Protein AF-A0A8H7TSX5-F1 (afdb_monomer_lite)

Foldseek 3Di:
DDDPPPPPPPPDDDDQCVLLDDPDDDPPPPPDDPDDDPVNDFPVCVVPVVLVVVKDKDKFKKFKFKFFPVDKDFCPDPVPDPPQQADADLDPFHWADFQGIITTTGVLVVDPDDDDPGDIDIWMKTFDDKDADPDDPVRHGWIKTWIFTWDDDSQATEGRDPGTGIYTSVNSSPGPDMDIDTHIYD

Organism: Bionectria ochroleuca (NCBI:txid29856)

Sequence (186 aa):
MVAIQHEQRVIKPNPLAELLANSETGNGDRKWRKDITEADFTPALILTPALKHSALLFYTQTAKVRYDPTIAADATSRFETPSNVKRTDQTYPFSVMIQNKFYKILEEHQRKGQQHTGTLEEVTLAVVFAERTLNTSVARGEFKLYCWPIIERDGIWMRRSYMNTVVSLDMWKILSQKSWELICMI

Structure (mmCIF, N/CA/C/O backbone):
data_AF-A0A8H7TSX5-F1
#
_entry.id   AF-A0A8H7TSX5-F1
#
loop_
_atom_site.group_PDB
_atom_site.id
_atom_site.type_symbol
_atom_site.label_atom_id
_atom_site.label_alt_id
_atom_site.label_comp_id
_atom_site.label_asym_id
_atom_site.label_entity_id
_atom_site.label_seq_id
_atom_site.pdbx_PDB_ins_code
_atom_site.Cartn_x
_atom_site.Cartn_y
_atom_site.Cartn_z
_atom_site.occupancy
_atom_site.B_iso_or_equiv
_atom_site.auth_seq_id
_atom_site.auth_comp_id
_atom_site.auth_asym_id
_atom_site.auth_atom_id
_atom_site.pdbx_PDB_model_num
ATOM 1 N N . MET A 1 1 ? 20.424 50.035 -2.625 1.00 37.38 1 MET A N 1
ATOM 2 C CA . MET A 1 1 ? 19.436 49.027 -3.061 1.00 37.38 1 MET A CA 1
ATOM 3 C C . MET A 1 1 ? 20.112 47.669 -2.951 1.00 37.38 1 MET A C 1
ATOM 5 O O . MET A 1 1 ? 20.967 47.367 -3.769 1.00 37.38 1 MET A O 1
ATOM 9 N N . VAL A 1 2 ? 19.870 46.932 -1.863 1.00 30.16 2 VAL A N 1
ATOM 10 C CA . VAL A 1 2 ? 20.519 45.633 -1.618 1.00 30.16 2 VAL A CA 1
ATOM 11 C C . VAL A 1 2 ? 19.624 44.558 -2.218 1.00 30.16 2 VAL A C 1
ATOM 13 O O . VAL A 1 2 ? 18.494 44.376 -1.771 1.00 30.16 2 VAL A O 1
ATOM 16 N N . ALA A 1 3 ? 20.106 43.890 -3.263 1.00 34.00 3 ALA A N 1
ATOM 17 C CA . ALA A 1 3 ? 19.448 42.719 -3.816 1.00 34.00 3 ALA A CA 1
ATOM 18 C C . ALA A 1 3 ? 19.647 41.557 -2.836 1.00 34.00 3 ALA A C 1
ATOM 20 O O . ALA A 1 3 ? 20.748 41.027 -2.705 1.00 34.00 3 ALA A O 1
ATOM 21 N N . ILE A 1 4 ? 18.587 41.184 -2.119 1.00 37.81 4 ILE A N 1
ATOM 22 C CA . ILE A 1 4 ? 18.554 39.926 -1.376 1.00 37.81 4 ILE A CA 1
ATOM 23 C C . ILE A 1 4 ? 18.453 38.827 -2.433 1.00 37.81 4 ILE A C 1
ATOM 25 O O . ILE A 1 4 ? 17.385 38.591 -2.998 1.00 37.81 4 ILE A O 1
ATOM 29 N N . GLN A 1 5 ? 19.580 38.183 -2.741 1.00 38.94 5 GLN A N 1
ATOM 30 C CA . GLN A 1 5 ? 19.566 36.906 -3.438 1.00 38.94 5 GLN A CA 1
ATOM 31 C C . GLN A 1 5 ? 18.861 35.904 -2.523 1.00 38.94 5 GLN A C 1
ATOM 33 O O . GLN A 1 5 ? 19.434 35.391 -1.564 1.00 38.94 5 GLN A O 1
ATOM 38 N N . HIS A 1 6 ? 17.589 35.637 -2.811 1.00 40.06 6 HIS A N 1
ATOM 39 C CA . HIS A 1 6 ? 16.959 34.405 -2.372 1.00 40.06 6 HIS A CA 1
ATOM 40 C C . HIS A 1 6 ? 17.690 33.264 -3.080 1.00 40.06 6 HIS A C 1
ATOM 42 O O . HIS A 1 6 ? 17.331 32.879 -4.191 1.00 40.06 6 HIS A O 1
ATOM 48 N N . GLU A 1 7 ? 18.731 32.726 -2.446 1.00 41.53 7 GLU A N 1
ATOM 49 C CA . GLU A 1 7 ? 19.193 31.378 -2.745 1.00 41.53 7 GLU A CA 1
ATOM 50 C C . GLU A 1 7 ? 18.007 30.443 -2.491 1.00 41.53 7 GLU A C 1
ATOM 52 O O . GLU A 1 7 ? 17.731 30.016 -1.366 1.00 41.53 7 GLU A O 1
ATOM 57 N N . GLN A 1 8 ? 17.246 30.149 -3.545 1.00 42.69 8 GLN A N 1
ATOM 58 C CA . GLN A 1 8 ? 16.391 28.978 -3.573 1.00 42.69 8 GLN A CA 1
ATOM 59 C C . GLN A 1 8 ? 17.333 27.786 -3.443 1.00 42.69 8 GLN A C 1
ATOM 61 O O . GLN A 1 8 ? 17.876 27.299 -4.431 1.00 42.69 8 GLN A O 1
ATOM 66 N N . ARG A 1 9 ? 17.579 27.336 -2.206 1.00 49.09 9 ARG A N 1
ATOM 67 C CA . ARG A 1 9 ? 18.202 26.037 -1.963 1.00 49.09 9 ARG A CA 1
ATOM 68 C C . ARG A 1 9 ? 17.363 25.017 -2.719 1.00 49.09 9 ARG A C 1
ATOM 70 O O . ARG A 1 9 ? 16.253 24.698 -2.297 1.00 49.09 9 ARG A O 1
ATOM 77 N N . VAL A 1 10 ? 17.878 24.538 -3.846 1.00 51.06 10 VAL A N 1
ATOM 78 C CA . VAL A 1 10 ? 17.292 23.429 -4.591 1.00 51.06 10 VAL A CA 1
ATOM 79 C C . VAL A 1 10 ? 17.448 22.206 -3.697 1.00 51.06 10 VAL A C 1
ATOM 81 O O . VAL A 1 10 ? 18.498 21.570 -3.650 1.00 51.06 10 VAL A O 1
ATOM 84 N N . ILE A 1 11 ? 16.426 21.930 -2.891 1.00 58.84 11 ILE A N 1
ATOM 85 C CA . ILE A 1 11 ? 16.383 20.733 -2.061 1.00 58.84 11 ILE A CA 1
ATOM 86 C C . ILE A 1 11 ? 16.217 19.567 -3.027 1.00 58.84 11 ILE A C 1
ATOM 88 O O . ILE A 1 11 ? 15.158 19.396 -3.630 1.00 58.84 11 ILE A O 1
ATOM 92 N N . LYS A 1 12 ? 17.280 18.781 -3.195 1.00 63.59 12 LYS A N 1
ATOM 93 C CA . LYS A 1 12 ? 17.235 17.565 -4.000 1.00 63.59 12 LYS A CA 1
ATOM 94 C C . LYS A 1 12 ? 16.182 16.616 -3.398 1.00 63.59 12 LYS A C 1
ATOM 96 O O . LYS A 1 12 ? 16.180 16.435 -2.178 1.00 63.59 12 LYS A O 1
ATOM 101 N N . PRO A 1 13 ? 15.270 16.044 -4.201 1.00 68.62 13 PRO A N 1
ATOM 102 C CA . PRO A 1 13 ? 14.292 15.092 -3.692 1.00 68.62 13 PRO A CA 1
ATOM 103 C C . PRO A 1 13 ? 15.002 13.834 -3.175 1.00 68.62 13 PRO A C 1
ATOM 105 O O . PRO A 1 13 ? 15.930 13.340 -3.817 1.00 68.62 13 PRO A O 1
ATOM 108 N N . ASN A 1 14 ? 14.556 13.319 -2.027 1.00 78.25 14 ASN A N 1
ATOM 109 C CA . ASN A 1 14 ? 15.019 12.034 -1.508 1.00 78.25 14 ASN A CA 1
ATOM 110 C C . ASN A 1 14 ? 14.296 10.903 -2.257 1.00 78.25 14 ASN A C 1
ATOM 112 O O . ASN A 1 14 ? 13.061 10.923 -2.308 1.00 78.25 14 ASN A O 1
ATOM 116 N N . PRO A 1 15 ? 15.014 9.915 -2.818 1.00 83.06 15 PRO A N 1
ATOM 117 C CA . PRO A 1 15 ? 14.398 8.730 -3.398 1.00 83.06 15 PRO A CA 1
ATOM 118 C C . PRO A 1 15 ? 13.501 8.008 -2.388 1.00 83.06 15 PRO A C 1
ATOM 120 O O . PRO A 1 15 ? 13.872 7.840 -1.226 1.00 83.06 15 PRO A O 1
ATOM 123 N N . L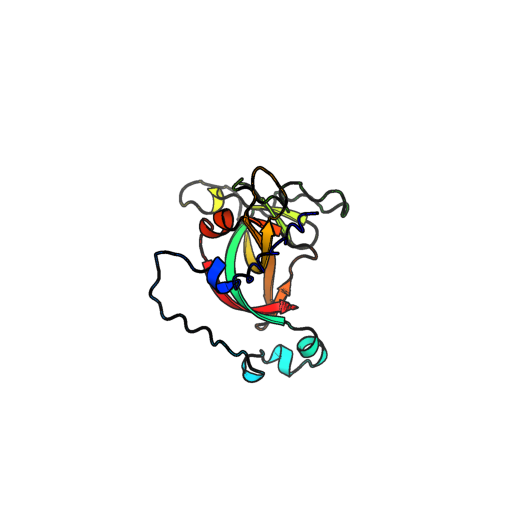EU A 1 16 ? 12.344 7.514 -2.841 1.00 85.00 16 LEU A N 1
ATOM 124 C CA . LEU A 1 16 ? 11.402 6.781 -1.987 1.00 85.00 16 LEU A CA 1
ATOM 125 C C . LEU A 1 16 ? 12.077 5.600 -1.271 1.00 85.00 16 LEU A C 1
ATOM 127 O O . LEU A 1 16 ? 11.857 5.383 -0.084 1.00 85.00 16 LEU A O 1
ATOM 131 N N . ALA A 1 17 ? 12.965 4.889 -1.968 1.00 81.56 17 ALA A N 1
ATOM 132 C CA . ALA A 1 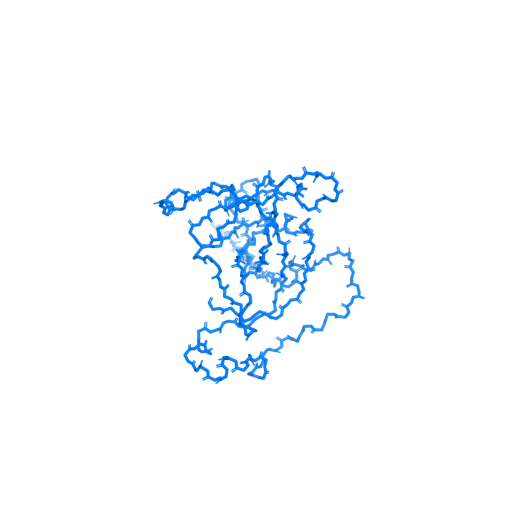17 ? 13.725 3.780 -1.400 1.00 81.56 17 ALA A CA 1
ATOM 133 C C . ALA A 1 17 ? 14.631 4.177 -0.227 1.00 81.56 17 ALA A C 1
ATOM 135 O O . ALA A 1 17 ? 14.780 3.407 0.718 1.00 81.56 17 ALA A O 1
ATOM 136 N N . GLU A 1 18 ? 15.209 5.377 -0.259 1.00 83.62 18 GLU A N 1
ATOM 137 C CA . GLU A 1 18 ? 16.029 5.888 0.841 1.00 83.62 18 GLU A CA 1
ATOM 138 C C . GLU A 1 18 ? 15.162 6.303 2.031 1.00 83.62 18 GLU A C 1
ATOM 140 O O . GLU A 1 18 ? 15.541 6.066 3.173 1.00 83.62 18 GLU A O 1
ATOM 145 N N . LEU A 1 19 ? 13.973 6.857 1.772 1.00 85.38 19 LEU A N 1
ATOM 146 C CA . LEU A 1 19 ? 13.019 7.224 2.821 1.00 85.38 19 LEU A CA 1
ATOM 147 C C . LEU A 1 19 ? 12.481 5.999 3.571 1.00 85.38 19 LEU A C 1
ATOM 149 O O . LEU A 1 19 ? 12.316 6.050 4.788 1.00 85.38 19 LEU A O 1
ATOM 153 N N . LEU A 1 20 ? 12.201 4.916 2.842 1.00 84.50 20 LEU A N 1
ATOM 154 C CA . LEU A 1 20 ? 11.601 3.683 3.365 1.00 84.50 20 LEU A CA 1
ATOM 155 C C . LEU A 1 20 ? 12.631 2.667 3.882 1.00 84.50 20 LEU A C 1
ATOM 157 O O . LEU A 1 20 ? 12.261 1.647 4.465 1.00 84.50 20 LEU A O 1
ATOM 161 N N . ALA A 1 21 ? 13.924 2.906 3.662 1.00 75.88 21 ALA A N 1
ATOM 162 C CA . ALA A 1 21 ? 14.976 2.069 4.208 1.00 75.88 21 ALA A CA 1
ATOM 163 C C . ALA A 1 21 ? 14.923 2.103 5.743 1.00 75.88 21 ALA A C 1
ATOM 165 O O . ALA A 1 21 ? 15.121 3.152 6.354 1.00 75.88 21 ALA A O 1
ATOM 166 N N . ASN A 1 22 ? 14.699 0.948 6.374 1.00 61.28 22 ASN A N 1
ATOM 167 C CA . ASN A 1 22 ? 14.900 0.811 7.813 1.00 61.28 22 ASN A CA 1
ATOM 168 C C . ASN A 1 22 ? 16.363 1.175 8.124 1.00 61.28 22 ASN A C 1
ATOM 170 O O . ASN A 1 22 ? 17.283 0.458 7.722 1.00 61.28 22 ASN A O 1
ATOM 174 N N . SER A 1 23 ? 16.586 2.285 8.830 1.00 52.62 23 SER A N 1
ATOM 175 C CA . SER A 1 23 ? 17.781 2.432 9.652 1.00 52.62 23 SER A CA 1
ATOM 176 C C . SER A 1 23 ? 17.695 1.343 10.720 1.00 52.62 23 SER A C 1
ATOM 178 O O . SER A 1 23 ? 16.730 1.321 11.476 1.00 52.62 23 SER A O 1
ATOM 180 N N . GLU A 1 24 ? 18.671 0.438 10.745 1.00 46.16 24 GLU A N 1
ATOM 181 C CA . GLU A 1 24 ? 18.846 -0.574 11.796 1.00 46.16 24 GLU A CA 1
ATOM 182 C C . GLU A 1 24 ? 17.791 -1.691 11.833 1.00 46.16 24 GLU A C 1
ATOM 184 O O . GLU A 1 24 ? 16.959 -1.764 12.725 1.00 46.16 24 GLU A O 1
ATOM 189 N N . THR A 1 25 ? 17.827 -2.597 10.855 1.00 43.28 25 THR A N 1
ATOM 190 C CA . THR A 1 25 ? 17.811 -4.069 11.043 1.00 43.28 25 THR A CA 1
ATOM 191 C C . THR A 1 25 ? 17.491 -4.732 9.708 1.00 43.28 25 THR A C 1
ATOM 193 O O . THR A 1 25 ? 16.400 -4.594 9.159 1.00 43.28 25 THR A O 1
ATOM 196 N N . GLY A 1 26 ? 18.476 -5.452 9.174 1.00 38.16 26 GLY A N 1
ATOM 197 C CA . GLY A 1 26 ? 18.329 -6.240 7.955 1.00 38.16 26 GLY A CA 1
ATOM 198 C C . GLY A 1 26 ? 19.450 -6.000 6.956 1.00 38.16 26 GLY A C 1
ATOM 199 O O . GLY A 1 26 ? 19.206 -5.501 5.862 1.00 38.16 26 GLY A O 1
ATOM 200 N N . ASN A 1 27 ? 20.667 -6.420 7.311 1.00 39.94 27 ASN 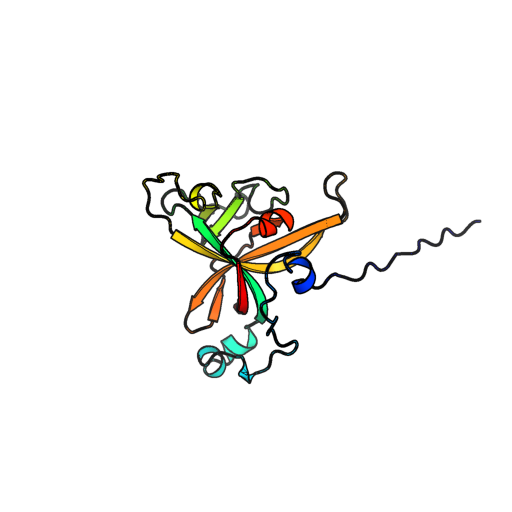A N 1
ATOM 201 C CA . ASN A 1 27 ? 21.656 -6.880 6.332 1.00 39.94 27 ASN A CA 1
ATOM 202 C C . ASN A 1 27 ? 21.131 -8.181 5.693 1.00 39.94 27 ASN A C 1
ATOM 204 O O . ASN A 1 27 ? 21.599 -9.277 5.979 1.00 39.94 27 ASN A O 1
ATOM 208 N N . GLY A 1 28 ? 20.087 -8.059 4.881 1.00 41.84 28 GLY A N 1
ATOM 209 C CA . GLY A 1 28 ? 19.748 -9.025 3.850 1.00 41.84 28 GLY A CA 1
ATOM 210 C C . GLY A 1 28 ? 19.956 -8.293 2.541 1.00 41.84 28 GLY A C 1
ATOM 211 O O . GLY A 1 28 ? 19.295 -7.279 2.323 1.00 41.84 28 GLY A O 1
ATOM 212 N N . ASP A 1 29 ? 20.926 -8.738 1.744 1.00 44.19 29 ASP A N 1
ATOM 213 C CA . ASP A 1 29 ? 21.325 -8.145 0.467 1.00 44.19 29 ASP A CA 1
ATOM 214 C C . ASP A 1 29 ? 20.149 -7.472 -0.248 1.00 44.19 29 ASP A C 1
ATOM 216 O O . ASP A 1 29 ? 19.203 -8.142 -0.675 1.00 44.19 29 ASP A O 1
ATOM 220 N N . ARG A 1 30 ? 20.193 -6.139 -0.380 1.00 55.97 30 ARG A N 1
ATOM 221 C CA . ARG A 1 30 ? 19.232 -5.386 -1.195 1.00 55.97 30 ARG A CA 1
ATOM 222 C C . ARG A 1 30 ? 19.386 -5.827 -2.652 1.00 55.97 30 ARG A C 1
ATOM 224 O O . ARG A 1 30 ? 20.117 -5.211 -3.418 1.00 55.97 30 ARG A O 1
ATOM 231 N N . LYS A 1 31 ? 18.701 -6.900 -3.045 1.00 56.66 31 LYS A N 1
ATOM 232 C CA . LYS A 1 31 ? 18.643 -7.404 -4.424 1.00 56.66 31 LYS A CA 1
ATOM 233 C C . LYS A 1 31 ? 17.507 -6.751 -5.212 1.00 56.66 31 LYS A C 1
ATOM 235 O O . LYS A 1 31 ? 16.800 -7.430 -5.946 1.00 56.66 31 LYS A O 1
ATOM 240 N N . TRP A 1 32 ? 17.287 -5.447 -5.061 1.00 68.88 32 TRP A N 1
ATOM 241 C CA . TRP A 1 32 ? 16.390 -4.735 -5.977 1.00 68.88 32 TRP A CA 1
ATOM 242 C C . TRP A 1 32 ? 17.261 -4.197 -7.093 1.00 68.88 32 TRP A C 1
ATOM 244 O O . TRP A 1 32 ? 18.214 -3.451 -6.853 1.00 68.88 32 TRP A O 1
ATOM 254 N N . ARG A 1 33 ? 16.985 -4.640 -8.315 1.00 67.38 33 ARG A N 1
ATOM 255 C CA . ARG A 1 33 ? 17.713 -4.149 -9.480 1.00 67.38 33 ARG A CA 1
ATOM 256 C C . ARG A 1 33 ? 17.304 -2.701 -9.717 1.00 67.38 33 ARG A C 1
ATOM 258 O O . ARG A 1 33 ? 16.127 -2.364 -9.628 1.00 67.38 33 ARG A O 1
ATOM 265 N N . LYS A 1 34 ? 18.296 -1.851 -9.991 1.00 66.19 34 LYS A N 1
ATOM 266 C CA . LYS A 1 34 ? 18.076 -0.435 -10.309 1.00 66.19 34 LYS A CA 1
ATOM 267 C C . LYS A 1 34 ? 17.239 -0.272 -11.580 1.00 66.19 34 LYS A C 1
ATOM 269 O O . LYS A 1 34 ? 16.437 0.652 -11.661 1.00 66.19 34 LYS A O 1
ATOM 274 N N . ASP A 1 35 ? 17.411 -1.205 -12.512 1.00 76.31 35 ASP A N 1
ATOM 275 C CA . ASP A 1 35 ? 16.728 -1.216 -13.793 1.00 76.31 35 ASP A CA 1
ATOM 276 C C . ASP A 1 35 ? 15.666 -2.315 -13.805 1.00 76.31 35 ASP A C 1
ATOM 278 O O . ASP A 1 35 ? 15.932 -3.475 -13.479 1.00 76.31 35 ASP A O 1
ATOM 282 N N . ILE A 1 36 ? 14.457 -1.912 -14.176 1.00 82.31 36 ILE A N 1
ATOM 283 C CA . ILE A 1 36 ? 13.317 -2.783 -14.435 1.00 82.31 36 ILE A CA 1
ATOM 284 C C . ILE A 1 36 ? 13.200 -2.906 -15.948 1.00 82.31 36 ILE A C 1
ATOM 286 O O . ILE A 1 36 ? 13.248 -1.907 -16.666 1.00 82.31 36 ILE A O 1
ATOM 290 N N . THR A 1 37 ? 13.066 -4.130 -16.434 1.00 84.25 37 THR A N 1
ATOM 291 C CA . THR A 1 37 ? 13.063 -4.449 -17.861 1.00 84.25 37 THR A CA 1
ATOM 292 C C . THR A 1 37 ? 11.739 -5.072 -18.283 1.00 84.25 37 THR A C 1
ATOM 294 O O . THR A 1 37 ? 10.933 -5.484 -17.452 1.00 84.25 37 THR A O 1
ATOM 297 N N . GLU A 1 38 ? 11.513 -5.201 -19.593 1.00 79.88 38 GLU A N 1
ATOM 298 C CA . GLU A 1 38 ? 10.330 -5.912 -20.097 1.00 79.88 38 GLU A CA 1
ATOM 299 C C . GLU A 1 38 ? 10.266 -7.380 -19.647 1.00 79.88 38 GLU A C 1
ATOM 301 O O . GLU A 1 38 ? 9.179 -7.939 -19.542 1.00 79.88 38 GLU A O 1
ATOM 306 N N . ALA A 1 39 ? 11.409 -7.996 -19.335 1.00 84.56 39 ALA A N 1
ATOM 307 C CA . ALA A 1 39 ? 11.467 -9.362 -18.820 1.00 84.56 39 ALA A CA 1
ATOM 308 C C . ALA A 1 39 ? 10.900 -9.495 -17.395 1.00 84.56 39 ALA A C 1
ATOM 310 O O . ALA A 1 39 ? 10.620 -10.605 -16.952 1.00 84.56 39 ALA A O 1
ATOM 311 N N . ASP A 1 40 ? 10.736 -8.379 -16.680 1.00 86.31 40 ASP A N 1
ATOM 312 C CA . ASP A 1 40 ? 10.130 -8.346 -15.350 1.00 86.31 40 ASP A CA 1
ATOM 313 C C . ASP A 1 40 ? 8.590 -8.249 -15.407 1.00 86.31 40 ASP A C 1
ATOM 315 O O . ASP A 1 40 ? 7.926 -8.302 -14.372 1.00 86.31 40 ASP A O 1
ATOM 319 N N . PHE A 1 41 ? 8.000 -8.114 -16.602 1.00 84.06 41 PHE A N 1
ATOM 320 C CA . PHE A 1 41 ? 6.548 -8.116 -16.766 1.00 84.06 41 PHE A CA 1
ATOM 321 C C . PHE A 1 41 ? 5.994 -9.523 -16.571 1.00 84.06 41 PHE A C 1
ATOM 323 O O . PHE A 1 41 ? 6.548 -10.514 -17.049 1.00 84.06 41 PHE A O 1
ATOM 330 N N . THR A 1 42 ? 4.843 -9.611 -15.913 1.00 84.56 42 THR A N 1
ATOM 331 C CA . THR A 1 42 ? 4.173 -10.896 -15.743 1.00 84.56 42 THR A CA 1
ATOM 332 C C . THR A 1 42 ? 3.605 -11.402 -17.067 1.00 84.56 42 THR A C 1
ATOM 334 O O . THR A 1 42 ? 3.241 -10.599 -17.936 1.00 84.56 42 THR A O 1
ATOM 337 N N . PRO A 1 43 ? 3.462 -12.731 -17.236 1.00 85.75 43 PRO A N 1
ATOM 338 C CA . PRO A 1 43 ? 2.865 -13.303 -18.440 1.00 85.75 43 PRO A CA 1
ATOM 339 C C . PRO A 1 43 ? 1.501 -12.690 -18.783 1.00 85.75 43 PRO A C 1
ATOM 341 O O . PRO A 1 43 ? 1.223 -12.431 -19.949 1.00 85.75 43 PRO A O 1
ATOM 344 N N . ALA A 1 44 ? 0.683 -12.374 -17.775 1.00 82.69 44 ALA A N 1
ATOM 345 C CA . ALA A 1 44 ? -0.621 -11.740 -17.958 1.00 82.69 44 ALA A CA 1
ATOM 346 C C . ALA A 1 44 ? -0.537 -10.371 -18.670 1.00 82.69 44 ALA A C 1
ATOM 348 O O . ALA A 1 44 ? -1.374 -10.065 -19.525 1.00 82.69 44 ALA A O 1
ATOM 349 N N . LEU A 1 45 ? 0.495 -9.571 -18.378 1.00 81.00 45 LEU A N 1
ATOM 350 C CA . LEU A 1 45 ? 0.740 -8.292 -19.053 1.00 81.00 45 LEU A CA 1
ATOM 351 C C . LEU A 1 45 ? 1.303 -8.489 -20.455 1.00 81.00 45 LEU A C 1
ATOM 353 O O . LEU A 1 45 ? 0.902 -7.785 -21.377 1.00 81.00 45 LEU A O 1
ATOM 357 N N . ILE A 1 46 ? 2.219 -9.447 -20.625 1.00 84.19 46 ILE A N 1
ATOM 358 C CA . ILE A 1 46 ? 2.823 -9.756 -21.929 1.00 84.19 46 ILE A CA 1
ATOM 359 C C . ILE A 1 46 ? 1.735 -10.178 -22.924 1.00 84.19 46 ILE A C 1
ATOM 361 O O . ILE A 1 46 ? 1.742 -9.743 -24.074 1.00 84.19 46 ILE A O 1
ATOM 365 N N . LEU A 1 47 ? 0.773 -10.980 -22.464 1.00 84.50 47 LEU A N 1
ATOM 366 C CA . LEU A 1 47 ? -0.340 -11.477 -23.271 1.00 84.50 47 LEU A CA 1
ATOM 367 C C . LEU A 1 47 ? -1.443 -10.431 -23.506 1.00 84.50 47 LEU A C 1
ATOM 369 O O . LEU A 1 47 ? -2.270 -10.623 -24.396 1.00 84.50 47 LEU A O 1
ATOM 373 N N . THR A 1 48 ? -1.453 -9.320 -22.758 1.00 85.06 48 THR A N 1
ATOM 374 C CA . THR A 1 48 ? -2.492 -8.282 -22.853 1.00 85.06 48 THR A CA 1
ATOM 375 C C . THR A 1 48 ? -1.877 -6.890 -23.065 1.00 85.06 48 THR A C 1
ATOM 377 O O . THR A 1 48 ? -1.698 -6.138 -22.101 1.00 85.06 48 THR A O 1
ATOM 380 N N . PRO A 1 49 ? -1.607 -6.476 -24.320 1.00 83.00 49 PRO A N 1
ATOM 381 C CA . PRO A 1 49 ? -0.922 -5.213 -24.619 1.00 83.00 49 PRO A CA 1
ATOM 382 C C . PRO A 1 49 ? -1.569 -3.969 -23.991 1.00 83.00 49 PRO A C 1
ATOM 384 O O . PRO A 1 49 ? -0.871 -3.082 -23.506 1.00 83.00 49 PRO A O 1
ATOM 387 N N . ALA A 1 50 ? -2.903 -3.916 -23.928 1.00 84.19 50 ALA A N 1
ATOM 388 C CA . ALA A 1 50 ? -3.626 -2.805 -23.303 1.00 84.19 50 ALA A CA 1
ATOM 389 C C . ALA A 1 50 ? -3.312 -2.651 -21.800 1.00 84.19 50 ALA A C 1
ATOM 391 O O . ALA A 1 50 ? -3.156 -1.531 -21.309 1.00 84.19 50 ALA A O 1
ATOM 392 N N . LEU A 1 51 ? -3.173 -3.773 -21.080 1.00 81.19 51 LEU A N 1
ATOM 393 C CA . LEU A 1 51 ? -2.761 -3.771 -19.674 1.00 81.19 51 LEU A CA 1
ATOM 394 C C . LEU A 1 51 ? -1.282 -3.405 -19.550 1.00 81.19 51 LEU A C 1
ATOM 396 O O . LEU A 1 51 ? -0.938 -2.589 -18.702 1.00 81.19 51 LEU A O 1
ATOM 400 N N . LYS A 1 52 ? -0.425 -3.925 -20.442 1.00 83.44 52 LYS A N 1
ATOM 401 C CA . LYS A 1 52 ? 1.011 -3.601 -20.481 1.00 83.44 52 LYS A CA 1
ATOM 402 C C . LYS A 1 52 ? 1.260 -2.092 -20.566 1.00 83.44 52 LYS A C 1
ATOM 404 O O . LYS A 1 52 ? 2.086 -1.575 -19.826 1.00 83.44 52 LYS A O 1
ATOM 409 N N . HIS A 1 53 ? 0.534 -1.382 -21.432 1.00 83.88 53 HIS A N 1
ATOM 410 C CA . HIS A 1 53 ? 0.696 0.068 -21.611 1.00 83.88 53 HIS A CA 1
ATOM 411 C C . HIS A 1 53 ? 0.192 0.911 -20.434 1.00 83.88 53 HIS A C 1
ATOM 413 O O . HIS A 1 53 ? 0.602 2.061 -20.295 1.00 83.88 53 HIS A O 1
ATOM 419 N N . SER A 1 54 ? -0.687 0.353 -19.604 1.00 83.38 54 SER A N 1
ATOM 420 C CA . SER A 1 54 ? -1.262 1.043 -18.442 1.00 83.38 54 SER A CA 1
ATOM 421 C C . SER A 1 54 ? -0.573 0.663 -17.127 1.00 83.38 54 SER A C 1
ATOM 423 O O . SER A 1 54 ? -0.848 1.269 -16.094 1.00 83.38 54 SER A O 1
ATOM 425 N N . ALA A 1 55 ? 0.302 -0.343 -17.158 1.00 84.19 55 ALA A N 1
ATOM 426 C CA . ALA A 1 55 ? 0.977 -0.885 -15.993 1.00 84.19 55 ALA A CA 1
ATOM 427 C C . ALA A 1 55 ? 2.170 -0.023 -15.562 1.00 84.19 55 ALA A C 1
ATOM 429 O O . ALA A 1 55 ? 3.046 0.308 -16.362 1.00 84.19 55 ALA A O 1
ATOM 430 N N . LEU A 1 56 ? 2.246 0.269 -14.264 1.00 86.38 56 LEU A N 1
ATOM 431 C CA . LEU A 1 56 ? 3.411 0.868 -13.623 1.00 86.38 56 LEU A CA 1
ATOM 432 C C . LEU A 1 56 ? 4.180 -0.214 -12.863 1.00 86.38 56 LEU A C 1
ATOM 434 O O . LEU A 1 56 ? 3.652 -0.789 -11.915 1.00 86.38 56 LEU A O 1
ATOM 438 N N . LEU A 1 57 ? 5.427 -0.476 -13.254 1.00 87.69 57 LEU A N 1
ATOM 439 C CA . LEU A 1 57 ? 6.283 -1.480 -12.620 1.00 87.69 57 LEU A CA 1
ATOM 440 C C . LEU A 1 57 ? 7.389 -0.796 -11.808 1.00 87.69 57 LEU A C 1
ATOM 442 O O . LEU A 1 57 ? 8.174 -0.027 -12.361 1.00 87.69 57 LEU A O 1
ATOM 446 N N . PHE A 1 58 ? 7.438 -1.035 -10.497 1.00 86.69 58 PHE A N 1
ATOM 447 C CA . PHE A 1 58 ? 8.402 -0.396 -9.595 1.00 86.69 58 PHE A CA 1
ATOM 448 C C . PHE A 1 58 ? 8.637 -1.219 -8.325 1.00 86.69 58 PHE A C 1
ATOM 450 O O . PHE A 1 58 ? 7.741 -1.903 -7.834 1.00 86.69 58 PHE A O 1
ATOM 457 N N . TYR A 1 59 ? 9.847 -1.137 -7.769 1.00 87.50 59 TYR A N 1
ATOM 458 C CA . TYR A 1 59 ? 10.126 -1.675 -6.438 1.00 87.50 59 TYR A CA 1
ATOM 459 C C . TYR A 1 59 ? 9.621 -0.714 -5.366 1.00 87.50 59 TYR A C 1
ATOM 461 O O . TYR A 1 59 ? 9.936 0.478 -5.396 1.00 87.50 59 TYR A O 1
ATOM 469 N N . THR A 1 60 ? 8.891 -1.235 -4.386 1.00 89.69 60 THR A N 1
ATOM 470 C CA . THR A 1 60 ? 8.488 -0.465 -3.208 1.00 89.69 60 THR A CA 1
ATOM 471 C C . THR A 1 60 ? 8.374 -1.348 -1.971 1.00 89.69 60 THR A C 1
ATOM 473 O O . THR A 1 60 ? 8.374 -2.577 -2.059 1.00 89.69 60 THR A O 1
ATOM 476 N N . GLN A 1 61 ? 8.297 -0.713 -0.804 1.00 90.56 61 GLN A N 1
ATOM 477 C CA . GLN A 1 61 ? 7.958 -1.405 0.424 1.00 90.56 61 GLN A CA 1
ATOM 478 C C . GLN A 1 61 ? 6.439 -1.555 0.517 1.00 90.56 61 GLN A C 1
ATOM 480 O O . GLN A 1 61 ? 5.688 -0.596 0.305 1.00 90.56 61 GLN A O 1
ATOM 485 N N . THR A 1 62 ? 5.994 -2.747 0.880 1.00 92.06 62 THR A N 1
ATOM 486 C CA . THR A 1 62 ? 4.607 -3.042 1.215 1.00 92.06 62 THR A CA 1
ATOM 487 C C . THR A 1 62 ? 4.471 -3.341 2.697 1.00 92.06 62 THR A C 1
ATOM 489 O O . THR A 1 62 ? 5.448 -3.654 3.379 1.00 92.06 62 THR A O 1
ATOM 492 N N . ALA A 1 63 ? 3.256 -3.195 3.215 1.00 91.25 63 ALA A N 1
ATOM 493 C CA . ALA A 1 63 ? 2.910 -3.563 4.579 1.00 91.25 63 ALA A CA 1
ATOM 494 C C . ALA A 1 63 ? 1.559 -4.274 4.587 1.00 91.25 63 ALA A C 1
ATOM 496 O O . ALA A 1 63 ? 0.584 -3.766 4.026 1.00 91.25 63 ALA A O 1
ATOM 497 N N . LYS A 1 64 ? 1.485 -5.431 5.247 1.00 90.81 64 LYS 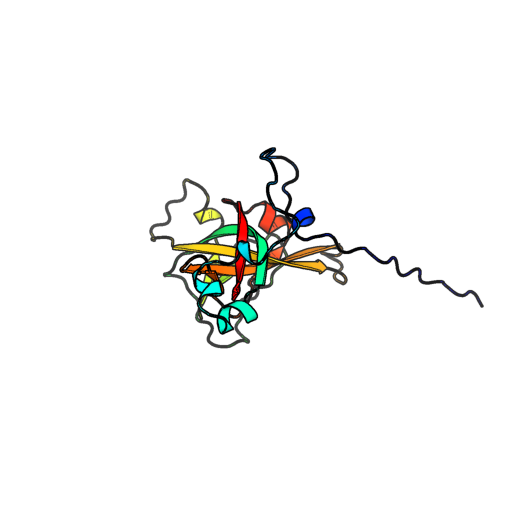A N 1
ATOM 498 C CA . LYS A 1 64 ? 0.206 -6.103 5.494 1.00 90.81 64 LYS A CA 1
ATOM 499 C C . LYS A 1 64 ? -0.471 -5.491 6.713 1.00 90.81 64 LYS A C 1
ATOM 501 O O . LYS A 1 64 ? 0.099 -5.451 7.804 1.00 90.81 64 LYS A O 1
ATOM 506 N N . VAL A 1 65 ? -1.701 -5.021 6.531 1.00 89.44 65 VAL A N 1
ATOM 507 C CA . VAL A 1 65 ? -2.528 -4.453 7.600 1.00 89.44 65 VAL A CA 1
ATOM 508 C C . VAL A 1 65 ? -3.835 -5.218 7.737 1.00 89.44 65 VAL A C 1
ATOM 510 O O . VAL A 1 65 ? -4.325 -5.801 6.772 1.00 89.44 65 VAL A O 1
ATOM 513 N N . ARG A 1 66 ? -4.386 -5.231 8.953 1.00 88.50 66 ARG A N 1
ATOM 514 C CA . ARG A 1 66 ? -5.604 -5.972 9.291 1.00 88.50 66 ARG A CA 1
ATOM 515 C C . ARG A 1 66 ? -6.759 -5.039 9.602 1.00 88.50 66 ARG A C 1
ATOM 517 O O . ARG A 1 66 ? -6.559 -4.009 10.246 1.00 88.50 66 ARG A O 1
ATOM 524 N N . TYR A 1 67 ? -7.955 -5.436 9.191 1.00 87.00 67 TYR A N 1
ATOM 525 C CA . TYR A 1 67 ? -9.198 -4.726 9.469 1.00 87.00 67 TYR A CA 1
ATOM 526 C C . TYR A 1 67 ? -10.323 -5.698 9.826 1.00 87.00 67 TYR A C 1
ATOM 528 O O . TYR A 1 67 ? -10.297 -6.867 9.445 1.00 87.00 67 TYR A O 1
ATOM 536 N N . ASP A 1 68 ? -11.310 -5.195 10.564 1.00 86.12 68 ASP A N 1
ATOM 537 C CA . ASP A 1 68 ? -12.557 -5.911 10.822 1.00 86.12 68 ASP A CA 1
ATOM 538 C C . ASP A 1 68 ? -13.523 -5.649 9.649 1.00 86.12 68 ASP A C 1
ATOM 540 O O . ASP A 1 68 ? -13.923 -4.496 9.442 1.00 86.12 68 ASP A O 1
ATOM 544 N N . PRO A 1 69 ? -13.897 -6.671 8.855 1.00 85.00 69 PRO A N 1
ATOM 545 C CA . PRO A 1 69 ? -14.788 -6.490 7.712 1.00 85.00 69 PRO A CA 1
ATOM 546 C C . PRO A 1 69 ? -16.226 -6.128 8.120 1.00 85.00 69 PRO A C 1
ATOM 548 O O . PRO A 1 69 ? -16.984 -5.629 7.286 1.00 85.00 69 PRO A O 1
ATOM 551 N N . THR A 1 70 ? -16.608 -6.352 9.383 1.00 82.94 70 THR A N 1
ATOM 552 C CA . THR A 1 70 ? -17.949 -6.054 9.911 1.00 82.94 70 THR A CA 1
ATOM 553 C C . THR A 1 70 ? -18.125 -4.580 10.280 1.00 82.94 70 THR A C 1
ATOM 555 O O . THR A 1 70 ? -19.251 -4.083 10.312 1.00 82.94 70 THR A O 1
ATOM 558 N N . ILE A 1 71 ? -17.022 -3.854 10.498 1.00 80.94 71 ILE A N 1
ATOM 559 C CA . ILE A 1 71 ? -17.021 -2.449 10.914 1.00 80.94 71 ILE A CA 1
ATOM 560 C C . ILE A 1 71 ? -16.502 -1.588 9.761 1.00 80.94 71 ILE A C 1
ATOM 562 O O . ILE A 1 71 ? -15.324 -1.230 9.689 1.00 80.94 71 ILE A O 1
ATOM 566 N N . ALA A 1 72 ? -17.414 -1.239 8.857 1.00 83.81 72 ALA A N 1
ATOM 567 C CA . ALA A 1 72 ? -17.127 -0.438 7.676 1.00 83.81 72 ALA A CA 1
ATOM 568 C C . ALA A 1 72 ? -18.052 0.779 7.596 1.00 83.81 72 ALA A C 1
ATOM 570 O O . ALA A 1 72 ? -19.244 0.675 7.880 1.00 83.81 72 ALA A O 1
ATOM 571 N N . ALA A 1 73 ? -17.513 1.919 7.170 1.00 80.88 73 ALA A N 1
ATOM 572 C CA . ALA A 1 73 ? -18.314 3.079 6.792 1.00 80.88 73 ALA A CA 1
ATOM 573 C C . ALA A 1 73 ? -18.421 3.142 5.265 1.00 80.88 73 ALA A C 1
ATOM 575 O O . ALA A 1 73 ? -17.401 3.094 4.574 1.00 80.88 73 ALA A O 1
ATOM 576 N N . ASP A 1 74 ? -19.636 3.238 4.731 1.00 80.38 74 ASP A N 1
ATOM 577 C CA . ASP A 1 74 ? -19.840 3.373 3.289 1.00 80.38 74 ASP A CA 1
ATOM 578 C C . ASP A 1 74 ? -19.269 4.702 2.776 1.00 80.38 74 ASP A C 1
ATOM 580 O O . ASP A 1 74 ? -19.390 5.742 3.421 1.00 80.38 74 ASP A O 1
ATOM 584 N N . ALA A 1 75 ? -18.659 4.684 1.588 1.00 72.06 75 ALA A N 1
ATOM 585 C CA . ALA A 1 75 ? -18.276 5.897 0.872 1.00 72.06 75 ALA A CA 1
ATOM 586 C C . ALA A 1 75 ? -19.503 6.471 0.143 1.00 72.06 75 ALA A C 1
ATOM 588 O O . ALA A 1 75 ? -19.608 6.426 -1.082 1.00 72.06 75 ALA A O 1
ATOM 589 N N . THR A 1 76 ? -20.456 6.975 0.920 1.00 66.31 76 THR A N 1
ATOM 590 C CA . THR A 1 76 ? -21.722 7.596 0.486 1.00 66.31 76 THR A CA 1
ATOM 591 C C . THR A 1 76 ? -21.505 8.848 -0.372 1.00 66.31 76 THR A C 1
ATOM 593 O O . THR A 1 76 ? -22.311 9.134 -1.257 1.00 66.31 76 THR A O 1
ATOM 596 N N . SER A 1 77 ? -20.384 9.562 -0.203 1.00 58.81 77 SER A N 1
ATOM 597 C CA . SER A 1 77 ? -19.923 10.601 -1.133 1.00 58.81 77 SER A CA 1
ATOM 598 C C . SER A 1 77 ? -18.402 10.813 -1.062 1.00 58.81 77 SER A C 1
ATOM 600 O O . SER A 1 77 ? -17.764 10.527 -0.050 1.00 58.81 77 SER A O 1
ATOM 602 N N . ARG A 1 78 ? -17.793 11.393 -2.115 1.00 52.47 78 ARG A N 1
ATOM 603 C CA . ARG A 1 78 ? -16.370 11.813 -2.086 1.00 52.47 78 ARG A CA 1
ATOM 604 C C . ARG A 1 78 ? -16.074 12.843 -0.980 1.00 52.47 78 ARG A C 1
ATOM 606 O O . ARG A 1 78 ? -14.916 12.988 -0.592 1.00 52.47 78 ARG A O 1
ATOM 613 N N . PHE A 1 79 ? -17.096 13.543 -0.485 1.00 51.84 79 PHE A N 1
ATOM 614 C CA . PHE A 1 79 ? -16.983 14.581 0.542 1.00 51.84 79 PHE A CA 1
ATOM 615 C C . PHE A 1 79 ? -17.058 14.028 1.975 1.00 51.84 79 PHE A C 1
ATOM 617 O O . PHE A 1 79 ? -16.646 14.714 2.903 1.00 51.84 79 PHE A O 1
ATOM 624 N N . GLU A 1 80 ? -17.472 12.771 2.151 1.00 61.44 80 GLU A N 1
ATOM 625 C CA . GLU A 1 80 ? -17.516 12.061 3.441 1.00 61.44 80 GLU A CA 1
ATOM 626 C C . GLU A 1 80 ? -16.281 11.169 3.650 1.00 61.44 80 GLU A C 1
ATOM 628 O O . GLU A 1 80 ? -16.326 10.143 4.322 1.00 61.44 80 GLU A O 1
ATOM 633 N N . THR A 1 81 ? -15.141 11.554 3.068 1.00 71.31 81 THR A N 1
ATOM 634 C CA . THR A 1 81 ? -13.871 10.871 3.342 1.00 71.31 81 THR A CA 1
ATOM 635 C C . THR A 1 81 ? -13.523 11.068 4.824 1.00 71.31 81 THR A C 1
ATOM 637 O O . THR A 1 81 ? -13.381 12.222 5.243 1.00 71.31 81 THR A O 1
ATOM 640 N N . PRO A 1 82 ? -13.341 9.998 5.626 1.00 74.12 82 PRO A N 1
ATOM 641 C CA . PRO A 1 82 ? -12.968 10.139 7.025 1.00 74.12 82 PRO A CA 1
ATOM 642 C C . PRO A 1 82 ? -11.715 10.997 7.165 1.00 74.12 82 PRO A C 1
ATOM 644 O O . PRO A 1 82 ? -10.736 10.834 6.429 1.00 74.12 82 PRO A O 1
ATOM 647 N N . SER A 1 83 ? -11.729 11.910 8.135 1.00 73.38 83 SER A N 1
ATOM 648 C CA . SER A 1 83 ? -10.648 12.884 8.326 1.00 73.38 83 SER A CA 1
ATOM 649 C C . SER A 1 83 ? -9.284 12.227 8.567 1.00 73.38 83 SER A C 1
ATOM 651 O O . SER A 1 83 ? -8.255 12.832 8.275 1.00 73.38 83 SER A O 1
ATOM 653 N N . ASN A 1 84 ? -9.266 10.977 9.037 1.00 74.62 84 ASN A N 1
ATOM 654 C CA . ASN A 1 84 ? -8.065 10.187 9.288 1.00 74.62 84 ASN A CA 1
ATOM 655 C C . ASN A 1 84 ? -7.559 9.359 8.083 1.00 74.62 84 ASN A C 1
ATOM 657 O O . ASN A 1 84 ? -6.588 8.627 8.237 1.00 74.62 84 ASN A O 1
ATOM 661 N N . VAL A 1 85 ? -8.167 9.461 6.892 1.00 76.12 85 VAL A N 1
ATOM 662 C CA . VAL A 1 85 ? -7.644 8.833 5.651 1.00 76.12 85 VAL A CA 1
ATOM 663 C C . VAL A 1 85 ? -6.423 9.580 5.108 1.00 76.12 85 VAL A C 1
ATOM 665 O O . VAL A 1 85 ? -5.562 8.989 4.459 1.00 76.12 85 VAL A O 1
ATOM 668 N N . LYS A 1 86 ? -6.351 10.895 5.345 1.00 74.12 86 LYS A N 1
ATOM 669 C CA . LYS A 1 86 ? -5.270 11.769 4.854 1.00 74.12 86 LYS A CA 1
ATOM 670 C C . LYS A 1 86 ? -4.439 12.388 5.980 1.00 74.12 86 LYS A C 1
ATOM 672 O O . LYS A 1 86 ? -3.791 13.419 5.783 1.00 74.12 86 LYS A O 1
ATOM 677 N N . ARG A 1 87 ? -4.512 11.801 7.174 1.00 69.25 87 ARG A N 1
ATOM 678 C CA . ARG A 1 87 ? -3.823 12.302 8.360 1.00 69.25 87 ARG A CA 1
ATOM 679 C C . ARG A 1 87 ? -2.372 11.857 8.370 1.00 69.25 87 ARG A C 1
ATOM 681 O O . ARG A 1 87 ? -2.044 10.729 8.036 1.00 69.25 87 ARG A O 1
ATOM 688 N N . THR A 1 88 ? -1.501 12.794 8.711 1.00 66.00 88 THR A N 1
ATOM 689 C CA . THR A 1 88 ? -0.047 12.623 8.614 1.00 66.00 88 THR A CA 1
ATOM 690 C C . THR A 1 88 ? 0.634 12.782 9.962 1.00 66.00 88 THR A C 1
ATOM 692 O O . THR A 1 88 ? 1.832 13.004 10.018 1.00 66.00 88 THR A O 1
ATOM 695 N N . ASP A 1 89 ? -0.137 12.706 11.036 1.00 68.81 89 ASP A N 1
ATOM 696 C CA . ASP A 1 89 ? 0.325 12.506 12.398 1.00 68.81 89 ASP A CA 1
ATOM 697 C C . ASP A 1 89 ? 0.468 11.001 12.688 1.00 68.81 89 ASP A C 1
ATOM 699 O O . ASP A 1 89 ? -0.033 10.148 11.955 1.00 68.81 89 ASP A O 1
ATOM 703 N N . GLN A 1 90 ? 1.176 10.651 13.762 1.00 70.00 90 GLN A N 1
ATOM 704 C CA . GLN A 1 90 ? 1.354 9.260 14.199 1.00 70.00 90 GLN A CA 1
ATOM 705 C C . GLN A 1 90 ? 0.110 8.714 14.940 1.00 70.00 90 GLN A C 1
ATOM 707 O O . GLN A 1 90 ? 0.238 7.931 15.878 1.00 70.00 90 GLN A O 1
ATOM 712 N N . THR A 1 91 ? -1.106 9.137 14.573 1.00 71.88 91 THR A N 1
ATOM 713 C CA . THR A 1 91 ? -2.319 8.721 15.290 1.00 71.88 91 THR A CA 1
ATOM 714 C C . THR A 1 91 ? -2.920 7.442 14.718 1.00 71.88 91 THR A C 1
ATOM 716 O O . THR A 1 91 ? -3.327 7.368 13.559 1.00 71.88 91 THR A O 1
ATOM 719 N N . TYR A 1 92 ? -3.012 6.422 15.573 1.00 74.94 92 TYR A N 1
ATOM 720 C CA . TYR A 1 92 ? -3.907 5.291 15.364 1.00 74.94 92 TYR A CA 1
ATOM 721 C C . TYR A 1 92 ? -5.296 5.590 15.950 1.00 74.94 92 TYR A C 1
ATOM 723 O O . TYR A 1 92 ? -5.403 6.300 16.952 1.00 74.94 92 TYR A O 1
ATOM 731 N N . PRO A 1 93 ? -6.364 5.005 15.387 1.00 81.12 93 PRO A N 1
ATOM 732 C CA . PRO A 1 93 ? -6.378 4.257 14.133 1.00 81.12 93 PRO A CA 1
ATOM 733 C C . PRO A 1 93 ? -6.420 5.164 12.900 1.00 81.12 93 PRO A C 1
ATOM 735 O O . PRO A 1 93 ? -7.023 6.241 12.922 1.00 81.12 93 PRO A O 1
ATOM 738 N N . PHE A 1 94 ? -5.865 4.683 11.789 1.00 85.62 94 PHE A N 1
ATOM 739 C CA . PHE A 1 94 ? -6.031 5.316 10.479 1.00 85.62 94 PHE A CA 1
ATOM 740 C C . PHE A 1 94 ? -7.024 4.530 9.620 1.00 85.62 94 PHE A C 1
ATOM 742 O O . PHE A 1 94 ? -7.288 3.352 9.872 1.00 85.62 94 PHE A O 1
ATOM 749 N N . SER A 1 95 ? -7.608 5.193 8.623 1.00 88.38 95 SER A N 1
ATOM 750 C CA . SER A 1 95 ? -8.614 4.576 7.754 1.00 88.38 95 SER A CA 1
ATOM 751 C C . SER A 1 95 ? -8.041 4.268 6.375 1.00 88.38 95 SER A C 1
ATOM 753 O O . SER A 1 95 ? -7.335 5.083 5.774 1.00 88.38 95 SER A O 1
ATOM 755 N N . VAL A 1 96 ? -8.395 3.101 5.850 1.00 89.81 96 VAL A N 1
ATOM 756 C CA . VAL A 1 96 ? -8.083 2.673 4.487 1.00 89.81 96 VAL A CA 1
ATOM 757 C C . VAL A 1 96 ? -9.381 2.478 3.730 1.00 89.81 96 VAL A C 1
ATOM 759 O O . VAL A 1 96 ? -10.332 1.889 4.240 1.00 89.81 96 VAL A O 1
ATOM 762 N N . MET A 1 97 ? -9.426 2.988 2.503 1.00 91.38 97 MET A N 1
ATOM 763 C CA . MET A 1 97 ? -10.530 2.696 1.603 1.00 91.38 97 MET A CA 1
ATOM 764 C C . MET A 1 97 ? -10.296 1.344 0.940 1.00 91.38 97 MET A C 1
ATOM 766 O O . MET A 1 97 ? -9.281 1.167 0.284 1.00 91.38 97 MET A O 1
ATOM 770 N N . ILE A 1 98 ? -11.228 0.408 1.051 1.00 90.25 98 ILE A N 1
ATOM 771 C CA . ILE A 1 98 ? -11.198 -0.853 0.311 1.00 90.25 98 ILE A CA 1
ATOM 772 C C . ILE A 1 98 ? -12.512 -0.932 -0.455 1.00 90.25 98 ILE A C 1
ATOM 774 O O . ILE A 1 98 ? -13.594 -0.841 0.119 1.00 90.25 98 ILE A O 1
ATOM 778 N N . GLN A 1 99 ? -12.409 -1.050 -1.774 1.00 88.12 99 GLN A N 1
ATOM 779 C CA . GLN A 1 99 ? -13.509 -0.894 -2.719 1.00 88.12 99 GLN A CA 1
ATOM 780 C C . GLN A 1 99 ? -14.208 0.457 -2.520 1.00 88.12 99 GLN A C 1
ATOM 782 O O . GLN A 1 99 ? -13.620 1.501 -2.796 1.00 88.12 99 GLN A O 1
ATOM 787 N N . ASN A 1 100 ? -15.447 0.437 -2.039 1.00 87.38 100 ASN A N 1
ATOM 788 C CA . ASN A 1 100 ? -16.295 1.595 -1.784 1.00 87.38 100 ASN A CA 1
ATOM 789 C C . ASN A 1 100 ? -16.551 1.826 -0.286 1.00 87.38 100 ASN A C 1
ATOM 791 O O . ASN A 1 100 ? -17.508 2.512 0.062 1.00 87.38 100 ASN A O 1
ATOM 795 N N . LYS A 1 101 ? -15.727 1.254 0.598 1.00 89.31 101 LYS A N 1
ATOM 796 C CA . LYS A 1 101 ? -15.904 1.352 2.050 1.00 89.31 101 LYS A CA 1
ATOM 797 C C . LYS A 1 101 ? -14.622 1.764 2.753 1.00 89.31 101 LYS A C 1
ATOM 799 O O . LYS A 1 101 ? -13.522 1.436 2.312 1.00 89.31 101 LYS A O 1
ATOM 804 N N . PHE A 1 102 ? -14.770 2.477 3.860 1.00 89.81 102 PHE A N 1
ATOM 805 C CA . PHE A 1 102 ? -13.681 2.843 4.749 1.00 89.81 102 PHE A CA 1
ATOM 806 C C . PHE A 1 102 ? -13.615 1.882 5.929 1.00 89.81 102 PHE A C 1
ATOM 808 O O . PHE A 1 102 ? -14.590 1.709 6.662 1.00 89.81 102 PHE A O 1
ATOM 815 N N . TYR A 1 103 ? -12.432 1.311 6.125 1.00 89.62 103 TYR A N 1
ATOM 816 C CA . TYR A 1 103 ? -12.117 0.391 7.206 1.00 89.62 103 TYR A CA 1
ATOM 817 C C . TYR A 1 103 ? -11.052 1.000 8.110 1.00 89.62 103 TYR A C 1
ATOM 819 O O . TYR A 1 103 ? -10.105 1.630 7.633 1.00 89.62 103 TYR A O 1
ATOM 827 N N . LYS A 1 104 ? -11.195 0.804 9.422 1.00 88.00 104 LYS A N 1
ATOM 828 C CA . LYS A 1 104 ? -10.199 1.246 10.402 1.00 88.00 104 LYS A CA 1
ATOM 829 C C . LYS A 1 104 ? -9.107 0.191 10.554 1.00 88.00 104 LYS A C 1
ATOM 831 O O . LYS A 1 104 ? -9.399 -0.974 10.812 1.00 88.00 104 LYS A O 1
ATOM 836 N N . ILE A 1 105 ? -7.857 0.627 10.457 1.00 87.38 105 ILE A N 1
ATOM 837 C CA . ILE A 1 105 ? -6.680 -0.177 10.781 1.00 87.38 105 ILE A CA 1
ATOM 838 C C . ILE A 1 105 ? -6.299 0.110 12.233 1.00 87.38 105 ILE A C 1
ATOM 840 O O . ILE A 1 105 ? -5.908 1.232 12.568 1.00 87.38 105 ILE A O 1
ATOM 844 N N . LEU A 1 106 ? -6.435 -0.896 13.099 1.00 76.06 106 LEU A N 1
ATOM 845 C CA . LEU A 1 106 ? -6.032 -0.812 14.505 1.00 76.06 106 LEU A CA 1
ATOM 846 C C . LEU A 1 106 ? -4.681 -1.518 14.687 1.00 76.06 106 LEU A C 1
ATOM 848 O O . LEU A 1 106 ? -4.512 -2.650 14.236 1.00 76.06 106 LEU A O 1
ATOM 852 N N . GLU A 1 107 ? -3.735 -0.885 15.385 1.00 68.25 107 GLU A N 1
ATOM 853 C CA . GLU A 1 107 ? -2.475 -1.537 15.781 1.00 68.25 107 GLU A CA 1
ATOM 854 C C . GLU A 1 107 ? -2.730 -2.723 16.736 1.00 68.25 107 GLU A C 1
ATOM 856 O O . GLU A 1 107 ? -2.050 -3.746 16.667 1.00 68.25 107 GLU A O 1
ATOM 861 N N . GLU A 1 108 ? -3.762 -2.623 17.582 1.00 55.59 108 GLU A N 1
ATOM 862 C CA . GLU A 1 108 ? -4.205 -3.664 18.528 1.00 55.59 108 GLU A CA 1
ATOM 863 C C . GLU A 1 108 ? -4.470 -5.018 17.847 1.00 55.59 108 GLU A C 1
ATOM 865 O O . GLU A 1 108 ? -4.169 -6.071 18.402 1.00 55.59 108 GLU A O 1
ATOM 870 N N . HIS A 1 109 ? -4.913 -5.008 16.586 1.00 55.62 109 HIS A N 1
ATOM 871 C CA . HIS A 1 109 ? -5.142 -6.212 15.780 1.00 55.62 109 HIS A CA 1
ATOM 872 C C . HIS A 1 109 ? -3.853 -6.905 15.295 1.00 55.62 109 HIS A C 1
ATOM 874 O O . HIS A 1 109 ? -3.896 -8.035 14.794 1.00 55.62 109 HIS A O 1
ATOM 880 N N . GLN A 1 110 ? -2.702 -6.234 15.408 1.00 54.25 110 GLN A N 1
ATOM 881 C CA . GLN A 1 110 ? -1.383 -6.767 15.058 1.00 54.25 110 GLN A CA 1
ATOM 882 C C . GLN A 1 110 ? -0.576 -7.227 16.284 1.00 54.25 110 GLN A C 1
ATOM 884 O O . GLN A 1 110 ? 0.389 -7.980 16.127 1.00 54.25 110 GLN A O 1
ATOM 889 N N . ARG A 1 111 ? -0.964 -6.835 17.507 1.00 52.91 111 ARG A N 1
ATOM 890 C CA . ARG A 1 111 ? -0.309 -7.292 18.741 1.00 52.91 111 ARG A CA 1
ATOM 891 C C . ARG A 1 111 ? -0.849 -8.670 19.140 1.00 52.91 111 ARG A C 1
ATOM 893 O O . ARG A 1 111 ? -2.044 -8.860 19.344 1.00 52.91 111 ARG A O 1
ATOM 900 N N . LYS A 1 112 ? 0.043 -9.663 19.266 1.00 46.66 112 LYS A N 1
ATOM 901 C CA . LYS A 1 112 ? -0.302 -10.993 19.801 1.00 46.66 112 LYS A CA 1
ATOM 902 C C . LYS A 1 112 ? -0.820 -10.834 21.238 1.00 46.66 112 LYS A C 1
ATOM 904 O O . LYS A 1 112 ? -0.020 -10.569 22.128 1.00 46.66 112 LYS A O 1
ATOM 909 N N . GLY A 1 113 ? -2.121 -11.013 21.470 1.00 49.97 113 GLY A N 1
ATOM 910 C CA . GLY A 1 113 ? -2.671 -11.147 22.827 1.00 49.97 113 GLY A CA 1
ATOM 911 C C . GLY A 1 113 ? -4.007 -10.456 23.102 1.00 49.97 113 GLY A C 1
ATOM 912 O O . GLY A 1 113 ? -4.653 -10.814 24.081 1.00 49.97 113 GLY A O 1
ATOM 913 N N . GLN A 1 114 ? -4.466 -9.527 22.260 1.00 49.84 114 GLN A N 1
ATOM 914 C CA . GLN A 1 114 ? -5.826 -8.988 22.375 1.00 49.84 114 GLN A CA 1
ATOM 915 C C . GLN A 1 114 ? -6.788 -9.887 21.588 1.00 49.84 114 GLN A C 1
ATOM 917 O O . GLN A 1 114 ? -6.699 -9.999 20.366 1.00 49.84 114 GLN A O 1
ATOM 922 N N . GLN A 1 115 ? -7.678 -10.581 22.305 1.00 49.38 115 GLN A N 1
ATOM 923 C CA . GLN A 1 115 ? -8.743 -11.381 21.702 1.00 49.38 115 GLN A CA 1
ATOM 924 C C . GLN A 1 115 ? -9.771 -10.452 21.055 1.00 49.38 115 GLN A C 1
ATOM 926 O O . GLN A 1 115 ? -10.743 -10.038 21.682 1.00 49.38 115 GLN A O 1
ATOM 931 N N . HIS A 1 116 ? -9.561 -10.124 19.786 1.00 58.69 116 HIS A N 1
ATOM 932 C CA . HIS A 1 116 ? -10.659 -9.687 18.945 1.00 58.69 116 HIS A CA 1
ATOM 933 C C . HIS A 1 116 ? -11.516 -10.911 18.602 1.00 58.69 116 HIS A C 1
ATOM 935 O O . HIS A 1 116 ? -11.004 -11.953 18.195 1.00 58.69 116 HIS A O 1
ATOM 941 N N . THR A 1 117 ? -12.821 -10.797 18.829 1.00 60.50 117 THR A N 1
ATOM 942 C CA . THR A 1 117 ? -13.803 -11.872 18.645 1.00 60.50 117 THR A CA 1
ATOM 943 C C . THR A 1 117 ? -14.247 -12.055 17.188 1.00 60.50 117 THR A C 1
ATOM 945 O O . THR A 1 117 ? -14.956 -13.016 16.896 1.00 60.50 117 THR A O 1
ATOM 948 N N . GLY A 1 118 ? -13.836 -11.162 16.278 1.00 64.56 118 GLY A N 1
ATOM 949 C CA . GLY A 1 118 ? -14.145 -11.209 14.846 1.00 64.56 118 GLY A CA 1
ATOM 950 C C . GLY A 1 118 ? -13.018 -11.801 13.992 1.00 64.56 118 GLY A C 1
ATOM 951 O O . GLY A 1 118 ? -11.841 -11.766 14.359 1.00 64.56 118 GLY A O 1
ATOM 952 N N . THR A 1 119 ? -13.370 -12.342 12.822 1.00 78.50 119 THR A N 1
ATOM 953 C CA . THR A 1 119 ? -12.391 -12.750 11.805 1.00 78.50 119 THR A CA 1
ATOM 954 C C . THR A 1 119 ? -11.822 -11.507 11.128 1.00 78.50 119 THR A C 1
ATOM 956 O O . THR A 1 119 ? -12.522 -10.825 10.385 1.00 78.50 119 THR A O 1
ATOM 959 N N . LEU A 1 120 ? -10.548 -11.215 11.385 1.00 85.81 120 LEU A N 1
ATOM 960 C CA . LEU A 1 120 ? -9.829 -10.134 10.715 1.00 85.81 120 LEU A CA 1
ATOM 961 C C . LEU A 1 120 ? -9.491 -10.506 9.274 1.00 85.81 120 LEU A C 1
ATOM 963 O O . LEU A 1 120 ? -9.007 -11.608 9.010 1.00 85.81 120 LEU A O 1
ATOM 967 N N . GLU A 1 121 ? -9.657 -9.546 8.373 1.00 88.69 121 GLU A N 1
ATOM 968 C CA . GLU A 1 121 ? -9.162 -9.627 7.002 1.00 88.69 121 GLU A CA 1
ATOM 969 C C . GLU A 1 121 ? -7.853 -8.845 6.847 1.00 88.69 121 GLU A C 1
ATOM 971 O O . GLU A 1 121 ? -7.573 -7.902 7.591 1.00 88.69 121 GLU A O 1
ATOM 976 N N . GLU A 1 122 ? -7.036 -9.246 5.871 1.00 89.38 122 GLU A N 1
ATOM 977 C CA . GLU A 1 122 ? -5.764 -8.604 5.539 1.00 89.38 122 GLU A CA 1
ATOM 978 C C . GLU A 1 122 ? -5.851 -7.855 4.208 1.00 89.38 122 GLU A C 1
ATOM 980 O O . GLU A 1 122 ? -6.437 -8.329 3.233 1.00 89.38 122 GLU A O 1
ATOM 985 N N . VAL A 1 123 ? -5.208 -6.691 4.151 1.00 91.81 123 VAL A N 1
ATOM 986 C CA . VAL A 1 123 ? -4.956 -5.953 2.912 1.00 91.81 123 VAL A CA 1
ATOM 987 C C . VAL A 1 123 ? -3.500 -5.508 2.867 1.00 91.81 123 VAL A C 1
ATOM 989 O O . VAL A 1 123 ? -2.921 -5.106 3.879 1.00 91.81 123 VAL A O 1
ATOM 992 N N . THR A 1 124 ? -2.898 -5.572 1.684 1.00 93.69 124 THR A N 1
ATOM 993 C CA . THR A 1 124 ? -1.543 -5.071 1.459 1.00 93.69 124 THR A CA 1
ATOM 994 C C . THR A 1 124 ? -1.610 -3.596 1.093 1.00 93.69 124 THR A C 1
ATOM 996 O O . THR A 1 124 ? -2.318 -3.223 0.160 1.00 93.69 124 THR A O 1
ATOM 999 N N . LEU A 1 125 ? -0.865 -2.755 1.805 1.00 94.19 125 LEU A N 1
ATOM 1000 C CA . LEU A 1 125 ? -0.622 -1.367 1.429 1.00 94.19 125 LEU A CA 1
ATOM 1001 C C . LEU A 1 125 ? 0.709 -1.273 0.687 1.00 94.19 125 LEU A C 1
ATOM 1003 O O . LEU A 1 125 ? 1.721 -1.740 1.201 1.00 94.19 125 LEU A O 1
ATOM 1007 N N . ALA A 1 126 ? 0.719 -0.637 -0.480 1.00 93.94 126 ALA A N 1
ATOM 1008 C CA . ALA A 1 126 ? 1.931 -0.299 -1.221 1.00 93.94 126 ALA A CA 1
ATOM 1009 C C . ALA A 1 126 ? 2.192 1.200 -1.174 1.00 93.94 126 ALA A C 1
ATOM 1011 O O . ALA A 1 126 ? 1.294 1.988 -1.483 1.00 93.94 126 ALA A O 1
ATOM 1012 N N . VAL A 1 127 ? 3.420 1.599 -0.838 1.00 93.81 127 VAL A N 1
ATOM 1013 C CA . VAL A 1 127 ? 3.823 3.005 -0.935 1.00 93.81 127 VAL A CA 1
ATOM 1014 C C . VAL A 1 127 ? 4.123 3.331 -2.390 1.00 93.81 127 VAL A C 1
ATOM 1016 O O . VAL A 1 127 ? 5.009 2.736 -2.991 1.00 93.81 127 VAL A O 1
ATOM 1019 N N . VAL A 1 128 ? 3.409 4.287 -2.967 1.00 90.50 128 VAL A N 1
ATOM 1020 C CA . VAL A 1 128 ? 3.601 4.664 -4.377 1.00 90.50 128 VAL A CA 1
ATOM 1021 C C . VAL A 1 128 ? 4.430 5.936 -4.490 1.00 90.50 128 VAL A C 1
ATOM 1023 O O . VAL A 1 128 ? 5.260 6.076 -5.384 1.00 90.50 128 VAL A O 1
ATOM 1026 N N . PHE A 1 129 ? 4.216 6.877 -3.575 1.00 88.56 129 PHE A N 1
ATOM 1027 C CA . PHE A 1 129 ? 4.824 8.197 -3.642 1.00 88.56 129 PHE A CA 1
ATOM 1028 C C . PHE A 1 129 ? 5.071 8.764 -2.243 1.00 88.56 129 PHE A C 1
ATOM 1030 O O . PHE A 1 129 ? 4.380 8.400 -1.290 1.00 88.56 129 PHE A O 1
ATOM 1037 N N . ALA A 1 130 ? 6.040 9.674 -2.127 1.00 89.12 130 ALA A N 1
ATOM 1038 C CA . ALA A 1 130 ? 6.299 10.425 -0.908 1.00 89.12 130 ALA A CA 1
ATOM 1039 C C . ALA A 1 130 ? 6.407 11.923 -1.192 1.00 89.12 130 ALA A C 1
ATOM 1041 O O . ALA A 1 130 ? 7.038 12.341 -2.161 1.00 89.12 130 ALA A O 1
ATOM 1042 N N . GLU A 1 131 ? 5.844 12.731 -0.301 1.00 86.50 131 GLU A N 1
ATOM 1043 C CA . GLU A 1 131 ? 5.869 14.187 -0.383 1.00 86.50 131 GLU A CA 1
ATOM 1044 C C . GLU A 1 131 ? 6.446 14.782 0.899 1.00 86.50 131 GLU A C 1
ATOM 1046 O O . GLU A 1 131 ? 6.101 14.354 2.002 1.00 86.50 131 GLU A O 1
ATOM 1051 N N . ARG A 1 132 ? 7.306 15.796 0.770 1.00 82.69 132 ARG A N 1
ATOM 1052 C CA . ARG A 1 132 ? 7.814 16.548 1.920 1.00 82.69 132 ARG A CA 1
ATOM 1053 C C . ARG A 1 132 ? 6.877 17.704 2.251 1.00 82.69 132 ARG A C 1
ATOM 1055 O O . ARG A 1 132 ? 6.579 18.531 1.397 1.00 82.69 132 ARG A O 1
ATOM 1062 N N . THR A 1 133 ? 6.479 17.818 3.510 1.00 76.69 133 THR A N 1
ATOM 1063 C CA . THR A 1 133 ? 5.596 18.887 3.986 1.00 76.69 133 THR A CA 1
ATOM 1064 C C . THR A 1 133 ? 6.342 20.222 4.047 1.00 76.69 133 THR A C 1
ATOM 1066 O O . THR A 1 133 ? 7.292 20.376 4.817 1.00 76.69 133 THR A O 1
ATOM 1069 N N . LEU A 1 134 ? 5.907 21.207 3.254 1.00 67.62 134 LEU A N 1
ATOM 1070 C CA . LEU A 1 134 ? 6.601 22.499 3.124 1.00 67.62 134 LEU A CA 1
ATOM 1071 C C . LEU A 1 134 ? 6.057 23.611 4.052 1.00 67.62 134 LEU A C 1
ATOM 1073 O O . LEU A 1 134 ? 6.829 24.472 4.487 1.00 67.62 134 LEU A O 1
ATOM 1077 N N . ASN A 1 135 ? 4.759 23.586 4.395 1.00 54.97 135 ASN A N 1
ATOM 1078 C CA . ASN A 1 135 ? 4.014 24.795 4.800 1.00 54.97 135 ASN A CA 1
ATOM 1079 C C . ASN A 1 135 ? 3.176 24.708 6.095 1.00 54.97 135 ASN A C 1
ATOM 1081 O O . ASN A 1 135 ? 2.209 25.447 6.244 1.00 54.97 135 ASN A O 1
ATOM 1085 N N . THR A 1 136 ? 3.535 23.871 7.069 1.00 56.12 136 THR A N 1
ATOM 1086 C CA . THR A 1 136 ? 2.835 23.857 8.373 1.00 56.12 136 THR A CA 1
ATOM 1087 C C . THR A 1 136 ? 3.819 23.991 9.526 1.00 56.12 136 THR A C 1
ATOM 1089 O O . THR A 1 136 ? 4.781 23.230 9.576 1.00 56.12 136 THR A O 1
ATOM 1092 N N . SER A 1 137 ? 3.570 24.917 10.462 1.00 57.59 137 SER A N 1
ATOM 1093 C CA . SER A 1 137 ? 4.440 25.200 11.622 1.00 57.59 137 SER A CA 1
ATOM 1094 C C . SER A 1 137 ? 4.723 23.981 12.506 1.00 57.59 137 SER A C 1
ATOM 1096 O O . SER A 1 137 ? 5.756 23.948 13.162 1.00 57.59 137 SER A O 1
ATOM 1098 N N . VAL A 1 138 ? 3.839 22.979 12.488 1.00 57.25 138 VAL A N 1
ATOM 1099 C CA . VAL A 1 138 ? 3.905 21.788 13.353 1.00 57.25 138 VAL A CA 1
ATOM 1100 C C . VAL A 1 138 ? 4.606 20.588 12.691 1.00 57.25 138 VAL A C 1
ATOM 1102 O O . VAL A 1 138 ? 5.166 19.767 13.397 1.00 57.25 138 VAL A O 1
ATOM 1105 N N . ALA A 1 139 ? 4.626 20.501 11.354 1.00 57.38 139 ALA A N 1
ATOM 1106 C CA . ALA A 1 139 ? 5.095 19.315 10.605 1.00 57.38 139 ALA A CA 1
ATOM 1107 C C . ALA A 1 139 ? 6.083 19.657 9.469 1.00 57.38 139 ALA A C 1
ATOM 1109 O O . ALA A 1 139 ? 6.231 18.929 8.484 1.00 57.38 139 ALA A O 1
ATOM 1110 N N . ARG A 1 140 ? 6.723 20.833 9.535 1.00 62.19 140 ARG A N 1
ATOM 1111 C CA . ARG A 1 140 ? 7.614 21.311 8.471 1.00 62.19 140 ARG A CA 1
ATOM 1112 C C . ARG A 1 140 ? 8.813 20.376 8.327 1.00 62.19 140 ARG A C 1
ATOM 1114 O O . ARG A 1 140 ? 9.626 20.249 9.233 1.00 62.19 140 ARG A O 1
ATOM 1121 N N . GLY A 1 141 ? 8.962 19.795 7.142 1.00 68.19 141 GLY A N 1
ATOM 1122 C CA . GLY A 1 141 ? 10.063 18.897 6.815 1.00 68.19 141 GLY A CA 1
ATOM 1123 C C . GLY A 1 141 ? 9.747 17.407 6.944 1.00 68.19 141 GLY A C 1
ATOM 1124 O O . GLY A 1 141 ? 10.560 16.623 6.459 1.00 68.19 141 GLY A O 1
ATOM 1125 N N . GLU A 1 142 ? 8.591 17.032 7.496 1.00 80.81 142 GLU A N 1
ATOM 1126 C CA . GLU A 1 142 ? 8.139 15.639 7.584 1.00 80.81 142 GLU A CA 1
ATOM 1127 C C . GLU A 1 142 ? 7.720 15.082 6.219 1.00 80.81 142 GLU A C 1
ATOM 1129 O O . GLU A 1 142 ? 7.187 15.808 5.370 1.00 80.81 142 GLU A O 1
ATOM 1134 N N . PHE A 1 143 ? 7.927 13.779 6.024 1.00 86.81 143 PHE A N 1
ATOM 1135 C CA . PHE A 1 143 ? 7.510 13.064 4.820 1.00 86.81 143 PHE A CA 1
ATOM 1136 C C . PHE A 1 143 ? 6.152 12.387 5.013 1.00 86.81 143 PHE A C 1
ATOM 1138 O O . PHE A 1 143 ? 5.916 11.688 6.000 1.00 86.81 143 PHE A O 1
ATOM 1145 N N . LYS A 1 144 ? 5.283 12.569 4.022 1.00 88.06 144 LYS A N 1
ATOM 1146 C CA . LYS A 1 144 ? 3.984 11.916 3.884 1.00 88.06 144 LYS A CA 1
ATOM 1147 C C . LYS A 1 144 ? 4.092 10.839 2.821 1.00 88.06 144 LYS A C 1
ATOM 1149 O O . LYS A 1 144 ? 4.637 11.099 1.752 1.00 88.06 144 LYS A O 1
ATOM 1154 N N . LEU A 1 145 ? 3.563 9.659 3.099 1.00 91.81 145 LEU A N 1
ATOM 1155 C CA . LEU A 1 145 ? 3.562 8.518 2.196 1.00 91.81 145 LEU A CA 1
ATOM 1156 C C . LEU A 1 145 ? 2.160 8.310 1.636 1.00 91.81 145 LEU A C 1
ATOM 1158 O O . LEU A 1 145 ? 1.183 8.283 2.380 1.00 91.81 145 LEU A O 1
ATOM 1162 N N . TYR A 1 146 ? 2.075 8.172 0.320 1.00 92.19 146 TYR A N 1
ATOM 1163 C CA . TYR A 1 146 ? 0.846 7.938 -0.421 1.00 92.19 146 TYR A CA 1
ATOM 1164 C C . TYR A 1 146 ? 0.743 6.438 -0.687 1.00 92.19 146 TYR A C 1
ATOM 1166 O O . TYR A 1 146 ? 1.465 5.900 -1.532 1.00 92.19 146 TYR A O 1
ATOM 1174 N N . CYS A 1 147 ? -0.143 5.773 0.051 1.00 92.69 147 CYS A N 1
ATOM 1175 C CA . CYS A 1 147 ? -0.257 4.323 0.068 1.00 92.69 147 CYS A CA 1
ATOM 1176 C C . CYS A 1 147 ? -1.563 3.861 -0.581 1.00 92.69 147 CYS A C 1
ATOM 1178 O O . CYS A 1 147 ? -2.638 4.361 -0.243 1.00 92.69 147 CYS A O 1
ATOM 1180 N N . TRP A 1 148 ? -1.486 2.878 -1.477 1.00 94.06 148 TRP A N 1
ATOM 1181 C CA . TRP A 1 148 ? -2.670 2.232 -2.044 1.00 94.06 148 TRP A CA 1
ATOM 1182 C C . TRP A 1 148 ? -2.875 0.841 -1.449 1.00 94.06 148 TRP A C 1
ATOM 1184 O O . TRP A 1 148 ? -1.917 0.071 -1.379 1.00 94.06 148 TRP A O 1
ATOM 1194 N N . PRO A 1 149 ? -4.112 0.484 -1.071 1.00 93.94 149 PRO A N 1
ATOM 1195 C CA . PRO A 1 149 ? -4.466 -0.900 -0.840 1.00 93.94 149 PRO A CA 1
ATOM 1196 C C . PRO A 1 149 ? -4.496 -1.633 -2.175 1.00 93.94 149 PRO A C 1
ATOM 1198 O O . PRO A 1 149 ? -5.127 -1.184 -3.137 1.00 93.94 149 PRO A O 1
ATOM 1201 N N . ILE A 1 150 ? -3.814 -2.765 -2.227 1.00 93.88 150 ILE A N 1
ATOM 1202 C CA . ILE A 1 150 ? -3.624 -3.557 -3.436 1.00 93.88 150 ILE A CA 1
ATOM 1203 C C . ILE A 1 150 ? -3.979 -5.022 -3.191 1.00 93.88 150 ILE A C 1
ATOM 1205 O O . ILE A 1 150 ? -3.922 -5.521 -2.067 1.00 93.88 150 ILE A O 1
ATOM 1209 N N . ILE A 1 151 ? -4.360 -5.706 -4.266 1.00 91.00 151 ILE A N 1
ATOM 1210 C CA . ILE A 1 151 ? -4.522 -7.160 -4.310 1.00 91.00 151 ILE A CA 1
ATOM 1211 C C . ILE A 1 151 ? -3.744 -7.707 -5.497 1.00 91.00 151 ILE A C 1
ATOM 1213 O O . ILE A 1 151 ? -3.777 -7.114 -6.572 1.00 91.00 151 ILE A O 1
ATOM 1217 N N . GLU A 1 152 ? -3.080 -8.839 -5.316 1.00 88.94 152 GLU A N 1
ATOM 1218 C CA . GLU A 1 152 ? -2.420 -9.547 -6.406 1.00 88.94 152 GLU A CA 1
ATOM 1219 C C . GLU A 1 152 ? -3.413 -10.471 -7.126 1.00 88.94 152 GLU A C 1
ATOM 1221 O O . GLU A 1 152 ? -4.160 -11.216 -6.486 1.00 88.94 152 GLU A O 1
ATOM 1226 N N . ARG A 1 153 ? -3.429 -10.422 -8.460 1.00 84.31 153 ARG A N 1
ATOM 1227 C CA . ARG A 1 153 ? -4.062 -11.415 -9.336 1.00 84.31 153 ARG A CA 1
ATOM 1228 C C . ARG A 1 153 ? -3.150 -11.671 -10.524 1.00 84.31 153 ARG A C 1
ATOM 1230 O O . ARG A 1 153 ? -2.779 -10.729 -11.213 1.00 84.31 153 ARG A O 1
ATOM 1237 N N . ASP A 1 154 ? -2.779 -12.928 -10.743 1.00 82.56 154 ASP A N 1
ATOM 1238 C CA . ASP A 1 154 ? -1.906 -13.343 -11.852 1.00 82.56 154 ASP A CA 1
ATOM 1239 C C . ASP A 1 154 ? -0.570 -12.565 -11.908 1.00 82.56 154 ASP A C 1
ATOM 1241 O O . ASP A 1 154 ? -0.056 -12.229 -12.977 1.00 82.56 154 ASP A O 1
ATOM 1245 N N . GLY A 1 155 ? -0.024 -12.228 -10.731 1.00 79.31 155 GLY A N 1
ATOM 1246 C CA . GLY A 1 155 ? 1.184 -11.411 -10.580 1.00 79.31 155 GLY A CA 1
ATOM 1247 C C . GLY A 1 155 ? 1.010 -9.931 -10.956 1.00 79.31 155 GLY A C 1
ATOM 1248 O O . GLY A 1 155 ? 1.985 -9.196 -11.079 1.00 79.31 155 GLY A O 1
ATOM 1249 N N . ILE A 1 156 ? -0.224 -9.473 -11.167 1.00 83.75 156 ILE A N 1
ATOM 1250 C CA . ILE A 1 156 ? -0.570 -8.062 -11.340 1.00 83.75 156 ILE A CA 1
ATOM 1251 C C . ILE A 1 156 ? -1.206 -7.573 -10.043 1.00 83.75 156 ILE A C 1
ATOM 1253 O O . ILE A 1 156 ? -2.187 -8.141 -9.559 1.00 83.75 156 ILE A O 1
ATOM 1257 N N . TRP A 1 157 ? -0.688 -6.483 -9.490 1.00 88.62 157 TRP A N 1
ATOM 1258 C CA . TRP A 1 157 ? -1.278 -5.836 -8.331 1.00 88.62 157 TRP A CA 1
ATOM 1259 C C . TRP A 1 157 ? -2.268 -4.779 -8.792 1.00 88.62 157 TRP A C 1
ATOM 1261 O O . TRP A 1 157 ? -1.945 -3.818 -9.482 1.00 88.62 157 TRP A O 1
ATOM 1271 N N . MET A 1 158 ? -3.516 -4.945 -8.392 1.00 87.56 158 MET 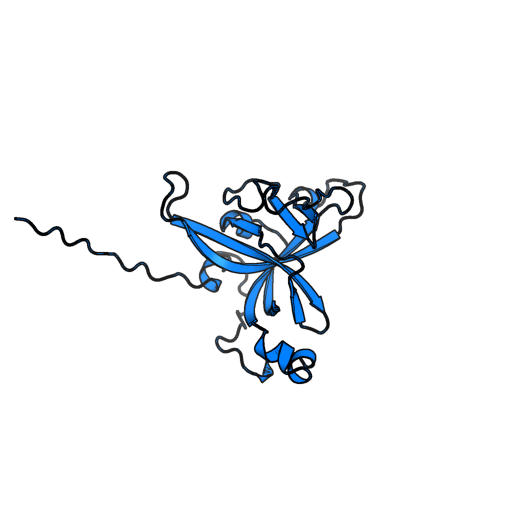A N 1
ATOM 1272 C CA . MET A 1 158 ? -4.573 -4.004 -8.725 1.00 87.56 158 MET A CA 1
ATOM 1273 C C . MET A 1 158 ? -4.910 -3.172 -7.508 1.00 87.56 158 MET A C 1
ATOM 1275 O O . MET A 1 158 ? -5.053 -3.700 -6.397 1.00 87.56 158 MET A O 1
ATOM 1279 N N . ARG A 1 159 ? -5.116 -1.875 -7.727 1.00 90.38 159 ARG A N 1
ATOM 1280 C CA . ARG A 1 159 ? -5.656 -1.001 -6.690 1.00 90.38 159 ARG A CA 1
ATOM 1281 C C . ARG A 1 159 ? -7.030 -1.506 -6.266 1.00 90.38 159 ARG A C 1
ATOM 1283 O O . ARG A 1 159 ? -7.931 -1.699 -7.078 1.00 90.38 159 ARG A O 1
ATOM 1290 N N . ARG A 1 160 ? -7.200 -1.694 -4.962 1.00 90.38 160 ARG A N 1
ATOM 1291 C CA . ARG A 1 160 ? -8.485 -2.039 -4.345 1.00 90.38 160 ARG A CA 1
ATOM 1292 C C . ARG A 1 160 ? -9.346 -0.809 -4.097 1.00 90.38 160 ARG A C 1
ATOM 1294 O O . ARG A 1 160 ? -10.478 -0.975 -3.670 1.00 90.38 160 ARG A O 1
ATOM 1301 N N . SER A 1 161 ? -8.850 0.395 -4.356 1.00 87.75 161 SER A N 1
ATOM 1302 C CA . SER A 1 161 ? -9.561 1.651 -4.131 1.00 87.75 161 SER A CA 1
ATOM 1303 C C . SER A 1 161 ? -9.192 2.703 -5.171 1.00 87.75 161 SER A C 1
ATOM 1305 O O . SER A 1 161 ? -8.089 2.714 -5.720 1.00 87.75 161 SER A O 1
ATOM 1307 N N . TYR A 1 162 ? -10.105 3.648 -5.400 1.00 86.56 162 TYR A N 1
ATOM 1308 C CA . TYR A 1 162 ? -9.808 4.827 -6.217 1.00 86.56 162 TYR A CA 1
ATOM 1309 C C . TY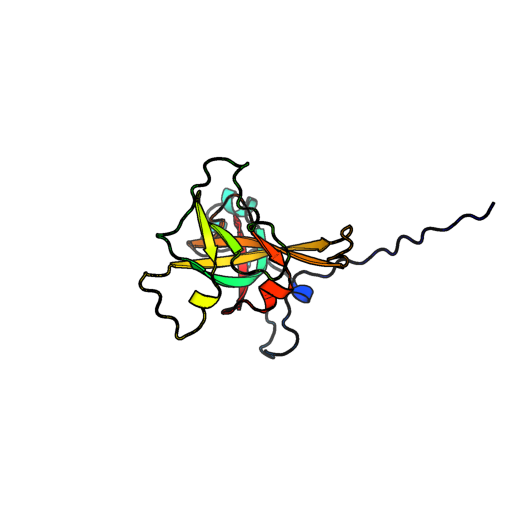R A 1 162 ? -9.037 5.909 -5.440 1.00 86.56 162 TYR A C 1
ATOM 1311 O O . TYR A 1 162 ? -8.476 6.813 -6.055 1.00 86.56 162 TYR A O 1
ATOM 1319 N N . MET A 1 163 ? -8.997 5.830 -4.103 1.00 85.94 163 MET A N 1
ATOM 1320 C CA . MET A 1 163 ? -8.260 6.756 -3.233 1.00 85.94 163 MET A CA 1
ATOM 1321 C C . MET A 1 163 ? -7.094 6.060 -2.551 1.00 85.94 163 MET A C 1
ATOM 1323 O O . MET A 1 163 ? -7.214 4.919 -2.110 1.00 85.94 163 MET A O 1
ATOM 1327 N N . ASN A 1 164 ? -5.998 6.787 -2.398 1.00 89.50 164 ASN A N 1
ATOM 1328 C CA . ASN A 1 164 ? -4.926 6.413 -1.497 1.00 89.50 164 ASN A CA 1
ATOM 1329 C C . ASN A 1 164 ? -5.258 6.784 -0.046 1.00 89.50 164 ASN A C 1
ATOM 1331 O O . ASN A 1 164 ? -6.021 7.715 0.225 1.00 89.50 164 ASN A O 1
ATOM 1335 N N . THR A 1 165 ? -4.587 6.107 0.874 1.00 90.31 165 THR A N 1
ATOM 1336 C CA . THR A 1 165 ? -4.416 6.559 2.252 1.00 90.31 165 THR A CA 1
ATOM 1337 C C . THR A 1 165 ? -3.096 7.314 2.340 1.00 90.31 165 THR A C 1
ATOM 1339 O O . THR A 1 165 ? -2.088 6.872 1.787 1.00 90.31 165 THR A O 1
ATOM 1342 N N . VAL A 1 166 ? -3.088 8.461 3.015 1.00 90.31 166 VAL A N 1
ATOM 1343 C CA . VAL A 1 166 ? -1.849 9.189 3.308 1.00 90.31 166 VAL A CA 1
ATOM 1344 C C . VAL A 1 166 ? -1.483 8.923 4.757 1.00 90.31 166 VAL A C 1
ATOM 1346 O O . VAL A 1 166 ? -2.313 9.152 5.629 1.00 90.31 166 VAL A O 1
ATOM 1349 N N . VAL A 1 167 ? -0.260 8.456 5.000 1.00 89.44 167 VAL A N 1
ATOM 1350 C CA . VAL A 1 167 ? 0.289 8.228 6.347 1.00 89.44 167 VAL A CA 1
ATOM 1351 C C . VAL A 1 167 ? 1.603 8.984 6.518 1.00 89.44 167 VAL A C 1
ATOM 1353 O O . VAL A 1 167 ? 2.249 9.354 5.537 1.00 89.44 167 VAL A O 1
ATOM 1356 N N . SER A 1 168 ? 2.027 9.229 7.755 1.00 88.62 168 SER A N 1
ATOM 1357 C CA . SER A 1 168 ? 3.369 9.762 8.012 1.00 88.62 168 SER A CA 1
ATOM 1358 C C . SER A 1 168 ? 4.445 8.700 7.772 1.00 88.62 168 SER A C 1
ATOM 1360 O O . SER A 1 168 ? 4.195 7.498 7.902 1.00 88.62 168 SER A O 1
ATOM 1362 N N . LEU A 1 169 ? 5.664 9.134 7.444 1.00 88.19 169 LEU A N 1
ATOM 1363 C CA . LEU A 1 169 ? 6.808 8.225 7.345 1.00 88.19 169 LEU A CA 1
ATOM 1364 C C . LEU A 1 169 ? 7.042 7.456 8.656 1.00 88.19 169 LEU A C 1
ATOM 1366 O O . LEU A 1 169 ? 7.342 6.265 8.627 1.00 88.19 169 LEU A O 1
ATOM 1370 N N . ASP A 1 170 ? 6.872 8.105 9.804 1.00 85.62 170 ASP A N 1
ATOM 1371 C CA . ASP A 1 170 ? 7.079 7.451 11.097 1.00 85.62 170 ASP A CA 1
ATOM 1372 C C . ASP A 1 170 ? 5.997 6.413 11.408 1.00 85.62 170 ASP A C 1
ATOM 1374 O O . ASP A 1 170 ? 6.319 5.321 11.875 1.00 85.62 170 ASP A O 1
ATOM 1378 N N . MET A 1 171 ? 4.734 6.697 11.065 1.00 85.44 171 MET A N 1
ATOM 1379 C CA . MET A 1 171 ? 3.642 5.721 11.143 1.00 85.44 171 MET A CA 1
ATOM 1380 C C . MET A 1 171 ? 3.974 4.470 10.320 1.00 85.44 171 MET A C 1
ATOM 1382 O O . MET A 1 171 ? 3.808 3.339 10.768 1.00 85.44 171 MET A O 1
ATOM 1386 N N . TRP A 1 172 ? 4.517 4.653 9.119 1.00 88.38 172 TRP A N 1
ATOM 1387 C CA . TRP A 1 172 ? 4.930 3.533 8.281 1.00 88.38 172 TRP A CA 1
ATOM 1388 C C . TRP A 1 172 ? 6.082 2.722 8.887 1.00 88.38 172 TRP A C 1
ATOM 1390 O O . TRP A 1 172 ? 6.083 1.486 8.852 1.00 88.38 172 TRP A O 1
ATOM 1400 N N . LYS A 1 173 ? 7.057 3.395 9.507 1.00 85.19 173 LYS A N 1
ATOM 1401 C CA . LYS A 1 173 ? 8.185 2.736 10.182 1.00 85.19 173 LYS A CA 1
ATOM 1402 C C . LYS A 1 173 ? 7.747 1.833 11.334 1.00 85.19 173 LYS A C 1
ATOM 1404 O O . LYS A 1 173 ? 8.407 0.818 11.548 1.00 85.19 173 LYS A O 1
ATOM 1409 N N . ILE A 1 174 ? 6.618 2.109 11.986 1.00 83.00 174 ILE A N 1
ATOM 1410 C CA . ILE A 1 174 ? 6.095 1.274 13.079 1.00 83.00 174 ILE A CA 1
ATOM 1411 C C . ILE A 1 174 ? 5.124 0.168 12.630 1.00 83.00 174 ILE A C 1
ATOM 1413 O O . ILE A 1 174 ? 4.839 -0.728 13.420 1.00 83.00 174 ILE A O 1
ATOM 1417 N N . LEU A 1 175 ? 4.654 0.160 11.372 1.00 84.94 175 LEU A N 1
ATOM 1418 C CA . LEU A 1 175 ? 3.840 -0.950 10.849 1.00 84.94 175 LEU A CA 1
ATOM 1419 C C . LEU A 1 175 ? 4.610 -2.279 10.887 1.00 84.94 175 LEU A C 1
ATOM 1421 O O . LEU A 1 175 ? 5.793 -2.337 10.539 1.00 84.94 175 LEU A O 1
ATOM 1425 N N . SER A 1 176 ? 3.939 -3.365 11.263 1.00 79.00 176 SER A N 1
ATOM 1426 C CA . SER A 1 176 ? 4.530 -4.707 11.211 1.00 79.00 176 SER A CA 1
ATOM 1427 C C . SER A 1 176 ? 4.444 -5.320 9.803 1.00 79.00 176 SER A C 1
ATOM 1429 O O . SER A 1 176 ? 3.785 -4.778 8.918 1.00 79.00 176 SER A O 1
ATOM 1431 N N . GLN A 1 177 ? 5.129 -6.452 9.589 1.00 83.19 177 GLN A N 1
ATOM 1432 C CA . GLN A 1 177 ? 5.024 -7.262 8.362 1.00 83.19 177 GLN A CA 1
ATOM 1433 C C . GLN A 1 177 ? 5.299 -6.481 7.064 1.00 83.19 177 GLN A C 1
ATOM 1435 O O . GLN A 1 177 ? 4.532 -6.549 6.102 1.00 83.19 177 GLN A O 1
ATOM 1440 N N . LYS A 1 178 ? 6.405 -5.729 7.056 1.00 87.19 178 LYS A N 1
ATOM 1441 C CA . LYS A 1 178 ? 6.881 -5.016 5.870 1.00 87.19 178 LYS A CA 1
ATOM 1442 C C . LYS A 1 178 ? 7.758 -5.910 4.993 1.00 87.19 178 LYS A C 1
ATOM 1444 O O . LYS A 1 178 ? 8.673 -6.553 5.508 1.00 87.19 178 LYS A O 1
ATOM 1449 N N . SER A 1 179 ? 7.535 -5.890 3.685 1.00 87.56 179 SER A N 1
ATOM 1450 C CA . SER A 1 179 ? 8.359 -6.566 2.672 1.00 87.56 179 SER A CA 1
ATOM 1451 C C . SER A 1 179 ? 8.720 -5.589 1.555 1.00 87.56 179 SER A C 1
ATOM 1453 O O . SER A 1 179 ? 8.082 -4.555 1.388 1.00 87.56 179 SER A O 1
ATOM 1455 N N . TRP A 1 180 ? 9.792 -5.880 0.822 1.00 88.19 180 TRP A N 1
ATOM 1456 C CA . TRP A 1 180 ? 10.120 -5.166 -0.410 1.00 88.19 180 TRP A CA 1
ATOM 1457 C C . TRP A 1 180 ? 9.718 -6.021 -1.596 1.00 88.19 180 TRP A C 1
ATOM 1459 O O . TRP A 1 180 ? 10.158 -7.164 -1.704 1.00 88.19 180 TRP A O 1
ATOM 1469 N N . GLU A 1 181 ? 8.885 -5.462 -2.464 1.00 86.81 181 GLU A N 1
ATOM 1470 C CA . GLU A 1 181 ? 8.231 -6.194 -3.543 1.00 86.81 181 GLU A CA 1
ATOM 1471 C C . GLU A 1 181 ? 8.367 -5.411 -4.852 1.00 86.81 181 GLU A C 1
ATOM 1473 O O . GLU A 1 181 ? 8.338 -4.176 -4.871 1.00 86.81 181 GLU A O 1
ATOM 1478 N N . LEU A 1 182 ? 8.554 -6.141 -5.953 1.00 87.19 182 LEU A N 1
ATOM 1479 C CA . LEU A 1 182 ? 8.385 -5.592 -7.291 1.00 87.19 182 LEU A CA 1
ATOM 1480 C C . LEU A 1 182 ? 6.890 -5.573 -7.580 1.00 87.19 182 LEU A C 1
ATOM 1482 O O . LEU A 1 182 ? 6.291 -6.634 -7.718 1.00 87.19 182 LEU A O 1
ATOM 1486 N N . ILE A 1 183 ? 6.300 -4.388 -7.669 1.00 87.44 183 ILE A N 1
ATOM 1487 C CA . ILE A 1 183 ? 4.864 -4.237 -7.879 1.00 87.44 183 ILE A CA 1
ATOM 1488 C C . ILE A 1 183 ? 4.616 -3.798 -9.307 1.00 87.44 183 ILE A C 1
ATOM 1490 O O . ILE A 1 183 ? 5.112 -2.761 -9.745 1.00 87.44 183 ILE A O 1
ATOM 1494 N N . CYS A 1 184 ? 3.799 -4.572 -10.009 1.00 87.25 184 CYS A N 1
ATOM 1495 C CA . CYS A 1 184 ? 3.094 -4.120 -11.195 1.00 87.25 184 CYS A CA 1
ATOM 1496 C C . CYS A 1 184 ? 1.721 -3.570 -10.799 1.00 87.25 184 CYS A C 1
ATOM 1498 O O . CYS A 1 184 ? 0.853 -4.353 -10.428 1.00 87.25 184 CYS A O 1
ATOM 1500 N N . MET A 1 185 ? 1.519 -2.257 -10.876 1.00 85.62 185 MET A N 1
ATOM 1501 C CA . MET A 1 185 ? 0.264 -1.604 -10.511 1.00 85.62 185 MET A CA 1
ATOM 1502 C C . MET A 1 185 ? -0.537 -1.145 -11.736 1.00 85.62 185 MET A C 1
ATOM 1504 O O . MET A 1 185 ? 0.028 -0.517 -12.632 1.00 85.62 185 MET A O 1
ATOM 1508 N N . ILE A 1 186 ? -1.853 -1.403 -11.730 1.00 82.69 186 ILE A N 1
ATOM 1509 C CA . ILE A 1 186 ? -2.853 -0.893 -12.698 1.00 82.69 186 ILE A CA 1
ATOM 1510 C C . ILE A 1 186 ? -3.922 -0.045 -11.973 1.00 82.69 186 ILE A C 1
ATOM 1512 O O . ILE A 1 186 ? -4.270 -0.343 -10.803 1.00 82.69 186 ILE A O 1
#

Radius of gyration: 18.94 Å; chains: 1; bounding box: 43×62×47 Å

Secondary structure (DSSP, 8-state):
-----------PPPPHHHHHS-SSS--S-----S---GGGS-HHHHT-HHHHHH-EEEEEEEEEEEEEEEEEEE---TT---GGGS--SSPSPEEEEETTEEEEE-GGGTSTT---SS--EEEEEEEEEEEE--S-TTTTT-EEEEEEEEEEETTEEEES-SSPEEEEHHHHHH-SSEEEEEEEE-

pLDDT: mean 76.25, std 15.91, range [30.16, 94.19]